Protein AF-0000000082885175 (afdb_homodimer)

Nearest PDB structures (foldseek):
  2dc4-assembly1_B  TM=9.005E-01  e=2.230E-12  Pyrococcus horikoshii
  1yem-assembly1_A  TM=8.813E-01  e=2.714E-11  Pyrococcus furiosus DSM 3638
  2fjt-assembly1_B  TM=7.718E-01  e=2.052E-08  Yersinia pestis KIM10+
  3n10-assembly1_A  TM=7.637E-01  e=5.761E-08  Yersinia pestis
  2aca-assembly1_B  TM=7.919E-01  e=2.366E-07  Vibrio parahaemolyticus

Radius of gyration: 25.52 Å; Cα contacts (8 Å, |Δi|>4): 784; chains: 2; bounding box: 40×74×56 Å

Structure (mmCIF, N/CA/C/O backbone):
data_AF-0000000082885175-model_v1
#
loop_
_entity.id
_entity.type
_entity.pdbx_description
1 polymer 'CYTH domain-containing protein'
#
loop_
_atom_site.group_PDB
_atom_site.id
_atom_site.type_symbol
_atom_site.label_atom_id
_atom_site.label_alt_id
_atom_site.label_comp_id
_atom_site.label_asym_id
_atom_site.label_entity_id
_atom_site.label_seq_id
_atom_site.pdbx_PDB_ins_code
_atom_site.Cartn_x
_atom_site.Cartn_y
_atom_site.Cartn_z
_atom_site.occupancy
_atom_site.B_iso_or_equiv
_atom_site.auth_seq_id
_atom_site.a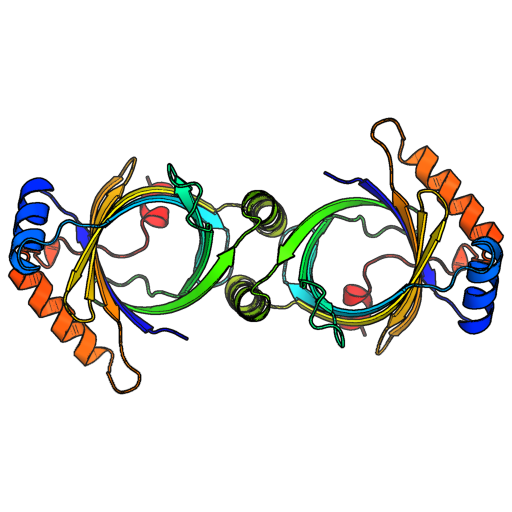uth_comp_id
_atom_site.auth_asym_id
_atom_site.auth_atom_id
_atom_site.pdbx_PDB_model_num
ATOM 1 N N . MET A 1 1 ? 8.367 4.477 15.82 1 73.88 1 MET A N 1
ATOM 2 C CA . MET A 1 1 ? 7.438 5.301 15.055 1 73.88 1 MET A CA 1
ATOM 3 C C . MET A 1 1 ? 7.566 6.77 15.438 1 73.88 1 MET A C 1
ATOM 5 O O . MET A 1 1 ? 7.898 7.09 16.578 1 73.88 1 MET A O 1
ATOM 9 N N . ALA A 1 2 ? 7.527 7.617 14.43 1 84.62 2 ALA A N 1
ATOM 10 C CA . ALA A 1 2 ? 7.586 9.047 14.727 1 84.62 2 ALA A CA 1
ATOM 11 C C . ALA A 1 2 ? 6.312 9.508 15.43 1 84.62 2 ALA A C 1
ATOM 13 O O . ALA A 1 2 ? 5.234 8.961 15.195 1 84.62 2 ALA A O 1
ATOM 14 N N . ARG A 1 3 ? 6.492 10.531 16.484 1 87.44 3 ARG A N 1
ATOM 15 C CA . ARG A 1 3 ? 5.363 11.078 17.219 1 87.44 3 ARG A CA 1
ATOM 16 C C . ARG A 1 3 ? 5.34 12.602 17.141 1 87.44 3 ARG A C 1
ATOM 18 O O . ARG A 1 3 ? 6.387 13.242 17.156 1 87.44 3 ARG A O 1
ATOM 25 N N . ASN A 1 4 ? 4.18 13.062 16.953 1 92.5 4 ASN A N 1
ATOM 26 C CA . ASN A 1 4 ? 4.02 14.516 17 1 92.5 4 ASN A CA 1
ATOM 27 C C . ASN A 1 4 ? 2.717 14.906 17.688 1 92.5 4 ASN A C 1
ATOM 29 O O . ASN A 1 4 ? 1.84 14.07 17.906 1 92.5 4 ASN A O 1
ATOM 33 N N . VAL A 1 5 ? 2.736 16.078 18.266 1 92.5 5 VAL A N 1
ATOM 34 C CA . VAL A 1 5 ? 1.512 16.719 18.719 1 92.5 5 VAL A CA 1
ATOM 35 C C . VAL A 1 5 ? 1.01 17.703 17.672 1 92.5 5 VAL A C 1
ATOM 37 O O . VAL A 1 5 ? 1.776 18.531 17.156 1 92.5 5 VAL A O 1
ATOM 40 N N . GLU A 1 6 ? -0.234 17.562 17.359 1 93.81 6 GLU A N 1
ATOM 41 C CA . GLU A 1 6 ? -0.761 18.375 16.266 1 93.81 6 GLU A CA 1
ATOM 42 C C . GLU A 1 6 ? -1.976 19.172 16.719 1 93.81 6 GLU A C 1
ATOM 44 O O . GLU A 1 6 ? -2.764 18.719 17.547 1 93.81 6 GLU A O 1
ATOM 49 N N . ILE A 1 7 ? -2.053 20.391 16.219 1 92.56 7 ILE A N 1
ATOM 50 C CA . ILE A 1 7 ? -3.24 21.234 16.344 1 92.56 7 ILE A CA 1
ATOM 51 C C . ILE A 1 7 ? -3.676 21.734 14.969 1 92.56 7 ILE A C 1
ATOM 53 O O . ILE A 1 7 ? -2.838 22 14.102 1 92.56 7 ILE A O 1
ATOM 57 N N . LYS A 1 8 ? -5.016 21.828 14.836 1 95 8 LYS A N 1
ATOM 58 C CA . LYS A 1 8 ? -5.586 22.328 13.586 1 95 8 LYS A CA 1
ATOM 59 C C . LYS A 1 8 ? -6.609 23.438 13.859 1 95 8 LYS A C 1
ATOM 61 O O . LYS A 1 8 ? -7.402 23.328 14.797 1 95 8 LYS A O 1
ATOM 66 N N . ALA A 1 9 ? -6.508 24.453 12.977 1 96.12 9 ALA A N 1
ATOM 67 C CA . ALA A 1 9 ? -7.453 25.547 13.164 1 96.12 9 ALA A CA 1
ATOM 68 C C . ALA A 1 9 ? -7.844 26.172 11.828 1 96.12 9 ALA A C 1
ATOM 70 O O . ALA A 1 9 ? -7.09 26.094 10.859 1 96.12 9 ALA A O 1
ATOM 71 N N . ARG A 1 10 ? -8.984 26.766 11.836 1 96.25 10 ARG A N 1
ATOM 72 C CA . ARG A 1 10 ? -9.406 27.578 10.695 1 96.25 10 ARG A CA 1
ATOM 73 C C . ARG A 1 10 ? -8.664 28.906 10.656 1 96.25 10 ARG A C 1
ATOM 75 O O . ARG A 1 10 ? -8.398 29.5 11.695 1 96.25 10 ARG A O 1
ATOM 82 N N . VAL A 1 11 ? -8.359 29.297 9.5 1 96.88 11 VAL A N 1
ATOM 83 C CA . VAL A 1 11 ? -7.711 30.594 9.289 1 96.88 11 VAL A CA 1
ATOM 84 C C . VAL A 1 11 ? -8.664 31.531 8.562 1 96.88 11 VAL A C 1
ATOM 86 O O . VAL A 1 11 ? -9.086 31.25 7.438 1 96.88 11 VAL A O 1
ATOM 89 N N . HIS A 1 12 ? -8.969 32.625 9.172 1 94.94 12 HIS A N 1
ATOM 90 C CA . HIS A 1 12 ? -9.93 33.562 8.594 1 94.94 12 HIS A CA 1
ATOM 91 C C . HIS A 1 12 ? -9.242 34.562 7.676 1 94.94 12 HIS A C 1
ATOM 93 O O . HIS A 1 12 ? -9.852 35.062 6.711 1 94.94 12 HIS A O 1
ATOM 99 N N . ASP A 1 13 ? -8.117 34.875 8.008 1 96.25 13 ASP A N 1
ATOM 100 C CA . ASP A 1 13 ? -7.328 35.812 7.207 1 96.25 13 ASP A CA 1
ATOM 101 C C . ASP A 1 13 ? -5.98 35.188 6.828 1 96.25 13 ASP A C 1
ATOM 103 O O . ASP A 1 13 ? -5.016 35.281 7.59 1 96.25 13 ASP A O 1
ATOM 107 N N . PHE A 1 14 ? -5.891 34.656 5.633 1 97.56 14 PHE A N 1
ATOM 108 C CA . PHE A 1 14 ? -4.73 33.938 5.141 1 97.56 14 PHE A CA 1
ATOM 109 C C . PHE A 1 14 ? -3.488 34.812 5.148 1 97.56 14 PHE A C 1
ATOM 111 O O . PHE A 1 14 ? -2.438 34.438 5.656 1 97.56 14 PHE A O 1
ATOM 118 N N . GLU A 1 15 ? -3.596 36.031 4.637 1 97.25 15 GLU A N 1
ATOM 119 C CA . GLU A 1 15 ? -2.457 36.906 4.5 1 97.25 15 GLU A CA 1
ATOM 120 C C . GLU A 1 15 ? -1.912 37.344 5.863 1 97.25 15 GLU A C 1
ATOM 122 O O . GLU A 1 15 ? -0.698 37.469 6.043 1 97.25 15 GLU A O 1
ATOM 127 N N . ALA A 1 16 ? -2.834 37.594 6.711 1 96.62 16 ALA A N 1
ATOM 128 C CA . ALA A 1 16 ? -2.41 37.969 8.055 1 96.62 16 ALA A CA 1
ATOM 129 C C . ALA A 1 16 ? -1.646 36.844 8.734 1 96.62 16 ALA A C 1
ATOM 131 O O . ALA A 1 16 ? -0.599 37.062 9.344 1 96.62 16 ALA A O 1
ATOM 132 N N . PHE A 1 17 ? -2.174 35.656 8.68 1 97.62 17 PHE A N 1
ATOM 133 C CA . PHE A 1 17 ? -1.488 34.5 9.258 1 97.62 17 PHE A CA 1
ATOM 134 C C . PHE A 1 17 ? -0.125 34.312 8.609 1 97.62 17 PHE A C 1
ATOM 136 O O . PHE A 1 17 ? 0.87 34.062 9.297 1 97.62 17 PHE A O 1
ATOM 143 N N . TYR A 1 18 ? -0.089 34.344 7.301 1 98 18 TYR A N 1
ATOM 144 C CA . TYR A 1 18 ? 1.149 34.219 6.543 1 98 18 TYR A CA 1
ATOM 145 C C . TYR A 1 18 ? 2.211 35.188 7.051 1 98 18 TYR A C 1
ATOM 147 O O . TYR A 1 18 ? 3.342 34.781 7.332 1 98 18 TYR A O 1
ATOM 155 N N . ALA A 1 19 ? 1.846 36.375 7.215 1 97.5 19 ALA A N 1
ATOM 156 C CA . ALA A 1 19 ? 2.775 37.406 7.66 1 97.5 19 ALA A CA 1
ATOM 157 C C . ALA A 1 19 ? 3.275 37.125 9.07 1 97.5 19 ALA A C 1
ATOM 159 O O . ALA A 1 19 ? 4.457 37.312 9.367 1 97.5 19 ALA A O 1
ATOM 160 N N . ARG A 1 20 ? 2.367 36.719 9.953 1 97.31 20 ARG A N 1
ATOM 161 C CA . ARG A 1 20 ? 2.746 36.406 11.32 1 97.31 20 ARG A CA 1
ATOM 162 C C . ARG A 1 20 ? 3.715 35.219 11.359 1 97.31 20 ARG A C 1
ATOM 164 O O . ARG A 1 20 ? 4.699 35.25 12.102 1 97.31 20 ARG A O 1
ATOM 171 N N . ALA A 1 21 ? 3.391 34.25 10.578 1 98.12 21 ALA A N 1
ATOM 172 C CA . ALA A 1 21 ? 4.254 33.062 10.516 1 98.12 21 ALA A CA 1
ATOM 173 C C . ALA A 1 21 ? 5.633 33.406 9.977 1 98.12 21 ALA A C 1
ATOM 175 O O . ALA A 1 21 ? 6.652 32.969 10.516 1 98.12 21 ALA A O 1
ATOM 176 N N . GLN A 1 22 ? 5.629 34.188 8.945 1 97.88 22 GLN A N 1
ATOM 177 C CA . GLN A 1 22 ? 6.895 34.594 8.359 1 97.88 22 GLN A CA 1
ATOM 178 C C . GLN A 1 22 ? 7.73 35.406 9.367 1 97.88 22 GLN A C 1
ATOM 180 O O . GLN A 1 22 ? 8.938 35.156 9.484 1 97.88 22 GLN A O 1
ATOM 185 N N . LYS A 1 23 ? 7.09 36.281 10.039 1 97.31 23 LYS A N 1
ATOM 186 C CA . LYS A 1 23 ? 7.781 37.094 11.047 1 97.31 23 LYS A CA 1
ATOM 187 C C . LYS A 1 23 ? 8.32 36.188 12.164 1 97.31 23 LYS A C 1
ATOM 189 O O . LYS A 1 23 ? 9.477 36.344 12.586 1 97.31 23 LYS A O 1
ATOM 194 N N . LEU A 1 24 ? 7.434 35.312 12.602 1 97.19 24 LEU A N 1
ATOM 195 C CA . LEU A 1 24 ? 7.82 34.406 13.656 1 97.19 24 LEU A CA 1
ATOM 196 C C . LEU A 1 24 ? 9.039 33.594 13.25 1 97.19 24 LEU A C 1
ATOM 198 O O . LEU A 1 24 ? 9.898 33.281 14.078 1 97.19 24 LEU A O 1
ATOM 202 N N . CYS A 1 25 ? 9.094 33.219 11.992 1 97.69 25 CYS A N 1
ATOM 203 C CA . CYS A 1 25 ? 10.172 32.375 11.469 1 97.69 25 CYS A CA 1
ATOM 204 C C . CYS A 1 25 ? 11.281 33.25 10.875 1 97.69 25 CYS A C 1
ATOM 206 O O . CYS A 1 25 ? 11.953 32.844 9.93 1 97.69 25 CYS A O 1
ATOM 208 N N . ASP A 1 26 ? 11.445 34.406 11.273 1 96.56 26 ASP A N 1
ATOM 209 C CA . ASP A 1 26 ? 12.547 35.344 10.961 1 96.56 26 ASP A CA 1
ATOM 210 C C . ASP A 1 26 ? 12.625 35.594 9.461 1 96.56 26 ASP A C 1
ATOM 212 O O . ASP A 1 26 ? 13.695 35.5 8.859 1 96.56 26 ASP A O 1
ATOM 216 N N . GLY A 1 27 ? 11.539 35.781 8.859 1 96.12 27 GLY A N 1
ATOM 217 C CA . GLY A 1 27 ? 11.469 36.156 7.457 1 96.12 27 GLY A CA 1
ATOM 218 C C . GLY A 1 27 ? 11.609 35 6.508 1 96.12 27 GLY A C 1
ATOM 219 O O . GLY A 1 27 ? 11.828 35.188 5.309 1 96.12 27 GLY A O 1
ATOM 220 N N . GLN A 1 28 ? 11.445 33.75 6.992 1 96.5 28 GLN A N 1
ATOM 221 C CA . GLN A 1 28 ? 11.547 32.562 6.18 1 96.5 28 GLN A CA 1
ATOM 222 C C . GLN A 1 28 ? 10.562 32.594 5.016 1 96.5 28 GLN A C 1
ATOM 224 O O . GLN A 1 28 ? 9.422 33.031 5.176 1 96.5 28 GLN A O 1
ATOM 229 N N . GLU A 1 29 ? 11.062 32.188 3.816 1 97.12 29 GLU A N 1
ATOM 230 C CA . GLU A 1 29 ? 10.125 31.844 2.752 1 97.12 29 GLU A CA 1
ATOM 231 C C . GLU A 1 29 ? 9.648 30.406 2.891 1 97.12 29 GLU A C 1
ATOM 233 O O . GLU A 1 29 ? 10.461 29.469 2.963 1 97.12 29 GLU A O 1
ATOM 238 N N . PRO A 1 30 ? 8.398 30.203 2.908 1 97.75 30 PRO A N 1
ATOM 239 C CA . PRO A 1 30 ? 7.895 28.844 3.1 1 97.75 30 PRO A CA 1
ATOM 240 C C . PRO A 1 30 ? 8.133 27.953 1.882 1 97.75 30 PRO A C 1
ATOM 242 O O . PRO A 1 30 ? 8.242 28.453 0.759 1 97.75 30 PRO A O 1
ATOM 245 N N . THR A 1 31 ? 8.266 26.688 2.141 1 96 31 THR A N 1
ATOM 246 C CA . THR A 1 31 ? 8.156 25.703 1.071 1 96 31 THR A CA 1
ATOM 247 C C . THR A 1 31 ? 6.703 25.531 0.641 1 96 31 THR A C 1
ATOM 249 O O . THR A 1 31 ? 5.82 25.344 1.48 1 96 31 THR A O 1
ATOM 252 N N . ILE A 1 32 ? 6.473 25.672 -0.604 1 96.31 32 ILE A N 1
ATOM 253 C CA . ILE A 1 32 ? 5.117 25.531 -1.123 1 96.31 32 ILE A CA 1
ATOM 254 C C . ILE A 1 32 ? 4.922 24.109 -1.679 1 96.31 32 ILE A C 1
ATOM 256 O O . ILE A 1 32 ? 5.691 23.672 -2.533 1 96.31 32 ILE A O 1
ATOM 260 N N . LEU A 1 33 ? 3.932 23.438 -1.163 1 95.88 33 LEU A N 1
ATOM 261 C CA . LEU A 1 33 ? 3.635 22.062 -1.563 1 95.88 33 LEU A CA 1
ATOM 262 C C . LEU A 1 33 ? 2.219 21.953 -2.119 1 95.88 33 LEU A C 1
ATOM 264 O O . LEU A 1 33 ? 1.247 22.25 -1.42 1 95.88 33 LEU A O 1
ATOM 268 N N . GLU A 1 34 ? 2.08 21.516 -3.385 1 96.81 34 GLU A N 1
ATOM 269 C CA . GLU A 1 34 ? 0.777 21.203 -3.963 1 96.81 34 GLU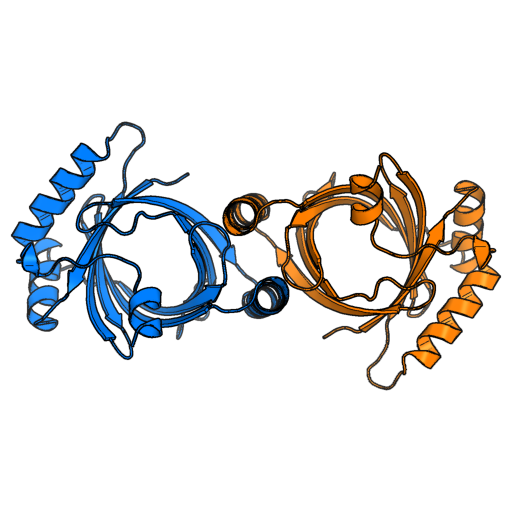 A CA 1
ATOM 270 C C . GLU A 1 34 ? 0.46 19.719 -3.822 1 96.81 34 GLU A C 1
ATOM 272 O O . GLU A 1 34 ? 1.002 18.891 -4.559 1 96.81 34 GLU A O 1
ATOM 277 N N . GLN A 1 35 ? -0.434 19.453 -2.953 1 97.19 35 GLN A N 1
ATOM 278 C CA . GLN A 1 35 ? -0.63 18.078 -2.525 1 97.19 35 GLN A CA 1
ATOM 279 C C . GLN A 1 35 ? -1.998 17.562 -2.957 1 97.19 35 GLN A C 1
ATOM 281 O O . GLN A 1 35 ? -2.992 18.281 -2.895 1 97.19 35 GLN A O 1
ATOM 286 N N . PHE A 1 36 ? -2.018 16.344 -3.467 1 97.31 36 PHE A N 1
ATOM 287 C CA . PHE A 1 36 ? -3.215 15.57 -3.764 1 97.31 36 PHE A CA 1
ATOM 288 C C . PHE A 1 36 ? -3.232 14.273 -2.965 1 97.31 36 PHE A C 1
ATOM 290 O O . PHE A 1 36 ? -2.455 13.359 -3.244 1 97.31 36 PHE A O 1
ATOM 297 N N . ASP A 1 37 ? -4.148 14.219 -1.968 1 98.06 37 ASP A N 1
ATOM 298 C CA . ASP A 1 37 ? -4.25 13.062 -1.085 1 98.06 37 ASP A CA 1
ATOM 299 C C . ASP A 1 37 ? -5.445 12.188 -1.458 1 98.06 37 ASP A C 1
ATOM 301 O O . ASP A 1 37 ? -6.578 12.672 -1.532 1 98.06 37 ASP A O 1
ATOM 305 N N . THR A 1 38 ? -5.199 10.922 -1.729 1 98.31 38 THR A N 1
ATOM 306 C CA . THR A 1 38 ? -6.262 9.93 -1.866 1 98.31 38 THR A CA 1
ATOM 307 C C . THR A 1 38 ? -6.402 9.102 -0.589 1 98.31 38 THR A C 1
ATOM 309 O O . THR A 1 38 ? -5.461 8.414 -0.181 1 98.31 38 THR A O 1
ATOM 312 N N . PHE A 1 39 ? -7.57 9.242 -0.003 1 98.44 39 PHE A N 1
ATOM 313 C CA . PHE A 1 39 ? -7.84 8.477 1.21 1 98.44 39 PHE A CA 1
ATOM 314 C C . PHE A 1 39 ? -8.531 7.16 0.877 1 98.44 39 PHE A C 1
ATOM 316 O O . PHE A 1 39 ? -9.477 7.129 0.088 1 98.44 39 PHE A O 1
ATOM 323 N N . PHE A 1 40 ? -8.039 6.066 1.526 1 98.5 40 PHE A N 1
ATOM 324 C CA . PHE A 1 40 ? -8.617 4.742 1.324 1 98.5 40 PHE A CA 1
ATOM 325 C C . PHE A 1 40 ? -9.477 4.34 2.518 1 98.5 40 PHE A C 1
ATOM 327 O O . PHE A 1 40 ? -9.422 4.977 3.572 1 98.5 40 PHE A O 1
ATOM 334 N N . LYS A 1 41 ? -10.375 3.373 2.309 1 97.62 41 LYS A N 1
ATOM 335 C CA . LYS A 1 41 ? -11.25 2.893 3.367 1 97.62 41 LYS A CA 1
ATOM 336 C C . LYS A 1 41 ? -10.5 1.98 4.336 1 97.62 41 LYS A C 1
ATOM 338 O O . LYS A 1 41 ? -10.633 0.757 4.273 1 97.62 41 LYS A O 1
ATOM 343 N N . SER A 1 42 ? -9.836 2.615 5.23 1 96.81 42 SER A N 1
ATOM 344 C CA . SER A 1 42 ? -9.055 1.91 6.242 1 96.81 42 SER A CA 1
ATOM 345 C C . SER A 1 42 ? -9.945 1.391 7.367 1 96.81 42 SER A C 1
ATOM 347 O O . SER A 1 42 ? -10.844 2.094 7.824 1 96.81 42 SER A O 1
ATOM 349 N N . THR A 1 43 ? -9.688 0.181 7.855 1 95.69 43 THR A N 1
ATOM 350 C CA . THR A 1 43 ? -10.453 -0.4 8.953 1 95.69 43 THR A CA 1
ATOM 351 C C . THR A 1 43 ? -10.062 0.241 10.281 1 95.69 43 THR A C 1
ATOM 353 O O . THR A 1 43 ? -10.875 0.325 11.203 1 95.69 43 THR A O 1
ATOM 356 N N . ASN A 1 44 ? -8.828 0.57 10.383 1 93.31 44 ASN A N 1
ATOM 357 C CA . ASN A 1 44 ? -8.281 1.258 11.547 1 93.31 44 ASN A CA 1
ATOM 358 C C . ASN A 1 44 ? -7.465 2.484 11.148 1 93.31 44 ASN A C 1
ATOM 360 O O . ASN A 1 44 ? -6.699 2.438 10.18 1 93.31 44 ASN A O 1
ATOM 364 N N . GLY A 1 45 ? -7.676 3.566 11.891 1 93.12 45 GLY A N 1
ATOM 365 C CA . GLY A 1 45 ? -6.945 4.773 11.547 1 93.12 45 GLY A CA 1
ATOM 366 C C . GLY A 1 45 ? -7.273 5.293 10.156 1 93.12 45 GLY A C 1
ATOM 367 O O . GLY A 1 45 ? -8.406 5.148 9.688 1 93.12 45 GLY A O 1
ATOM 368 N N . ARG A 1 46 ? -6.281 5.996 9.602 1 95.12 46 ARG A N 1
ATOM 369 C CA . ARG A 1 46 ? -6.426 6.547 8.258 1 95.12 46 ARG A CA 1
ATOM 370 C C . ARG A 1 46 ? -5.238 6.164 7.379 1 95.12 46 ARG A C 1
ATOM 372 O O . ARG A 1 46 ? -4.109 6.055 7.863 1 95.12 46 ARG A O 1
ATOM 379 N N . LEU A 1 47 ? -5.504 5.93 6.16 1 98 47 LEU A N 1
ATOM 380 C CA . LEU A 1 47 ? -4.488 5.637 5.152 1 98 47 LEU A CA 1
ATOM 381 C C . LEU A 1 47 ? -4.68 6.512 3.918 1 98 47 LEU A C 1
ATOM 383 O O . LEU A 1 47 ? -5.77 6.547 3.34 1 98 47 LEU A O 1
ATOM 387 N N . LYS A 1 48 ? -3.617 7.211 3.605 1 98.5 48 LYS A N 1
ATOM 388 C CA . LYS A 1 48 ? -3.729 8.039 2.406 1 98.5 48 LYS A CA 1
ATOM 389 C C . LYS A 1 48 ? -2.453 7.969 1.569 1 98.5 48 LYS A C 1
ATOM 391 O O . LYS A 1 48 ? -1.364 7.754 2.105 1 98.5 48 LYS A O 1
ATOM 396 N N . LEU A 1 49 ? -2.615 8.055 0.281 1 98.5 49 LEU A N 1
ATOM 397 C CA . LEU A 1 49 ? -1.524 8.258 -0.667 1 98.5 49 LEU A CA 1
ATOM 398 C C . LEU A 1 49 ? -1.415 9.727 -1.063 1 98.5 49 LEU A C 1
ATOM 400 O O . LEU A 1 49 ? -2.375 10.305 -1.576 1 98.5 49 LEU A O 1
ATOM 404 N N . ARG A 1 50 ? -0.284 10.352 -0.718 1 98 50 ARG A N 1
ATOM 405 C CA . ARG A 1 50 ? -0.037 11.758 -1.03 1 98 50 ARG A CA 1
ATOM 406 C C . ARG A 1 50 ? 0.837 11.898 -2.273 1 98 50 ARG A C 1
ATOM 408 O O . ARG A 1 50 ? 1.939 11.344 -2.328 1 98 50 ARG A O 1
ATOM 415 N N . GLN A 1 51 ? 0.312 12.523 -3.266 1 96.44 51 GLN A N 1
ATOM 416 C CA . GLN A 1 51 ? 1.058 12.875 -4.469 1 96.44 51 GLN A CA 1
ATOM 417 C C . GLN A 1 51 ? 1.265 14.383 -4.566 1 96.44 51 GLN A C 1
ATOM 419 O O . GLN A 1 51 ? 0.463 15.156 -4.043 1 96.44 51 GLN A O 1
ATOM 424 N N . PHE A 1 52 ? 2.361 14.758 -5.176 1 95.56 52 PHE A N 1
ATOM 425 C CA . PHE A 1 52 ? 2.721 16.172 -5.297 1 95.56 52 PHE A CA 1
ATOM 426 C C . PHE A 1 52 ? 2.602 16.641 -6.746 1 95.56 52 PHE A C 1
ATOM 428 O O . PHE A 1 52 ? 3.021 15.93 -7.664 1 95.56 52 PHE A O 1
ATOM 435 N N . GLN A 1 53 ? 1.899 17.672 -6.879 1 88 53 GLN A N 1
ATOM 436 C CA . GLN A 1 53 ? 1.725 18.234 -8.219 1 88 53 GLN A CA 1
ATOM 437 C C . GLN A 1 53 ? 2.828 19.234 -8.547 1 88 53 GLN A C 1
ATOM 439 O O . GLN A 1 53 ? 3.307 19.953 -7.664 1 88 53 GLN A O 1
ATOM 444 N N . GLY A 1 54 ? 3.166 19.312 -9.781 1 75.88 54 GLY A N 1
ATOM 445 C CA . GLY A 1 54 ? 4.094 20.312 -10.273 1 75.88 54 GLY A CA 1
ATOM 446 C C . GLY A 1 54 ? 5.547 19.938 -10.055 1 75.88 54 GLY A C 1
ATOM 447 O O . GLY A 1 54 ? 6.449 20.641 -10.516 1 75.88 54 GLY A O 1
ATOM 448 N N . THR A 1 55 ? 5.793 18.953 -9.203 1 66.5 55 THR A N 1
ATOM 449 C CA . THR A 1 55 ? 7.188 18.562 -9.016 1 66.5 55 THR A CA 1
ATOM 450 C C . THR A 1 55 ? 7.406 17.125 -9.453 1 66.5 55 THR A C 1
ATOM 452 O O . THR A 1 55 ? 6.551 16.266 -9.234 1 66.5 55 THR A O 1
ATOM 455 N N . THR A 1 56 ? 8.195 16.844 -10.438 1 64.62 56 THR A N 1
ATOM 456 C CA . THR A 1 56 ? 8.523 15.492 -10.875 1 64.62 56 THR A CA 1
ATOM 457 C C . THR A 1 56 ? 9.508 14.836 -9.914 1 64.62 56 THR A C 1
ATOM 459 O O . THR A 1 56 ? 9.719 13.625 -9.961 1 64.62 56 THR A O 1
ATOM 462 N N . SER A 1 57 ? 9.93 15.625 -8.953 1 68.88 57 SER A N 1
ATOM 463 C CA . SER A 1 57 ? 11.07 15.117 -8.211 1 68.88 57 SER A CA 1
ATOM 464 C C . SER A 1 57 ? 10.664 14.656 -6.812 1 68.88 57 SER A C 1
ATOM 466 O O . SER A 1 57 ? 11.43 13.992 -6.121 1 68.88 57 SER A O 1
ATOM 468 N N . THR A 1 58 ? 9.469 14.93 -6.445 1 75 58 THR A N 1
ATOM 469 C CA . THR A 1 58 ? 9.109 14.531 -5.09 1 75 58 THR A CA 1
ATOM 470 C C . THR A 1 58 ? 8.336 13.219 -5.102 1 75 58 THR A C 1
ATOM 472 O O . THR A 1 58 ? 7.273 13.117 -5.711 1 75 58 THR A O 1
ATOM 475 N N . PRO A 1 59 ? 8.891 12.266 -4.473 1 88.5 59 PRO A N 1
ATOM 476 C CA . PRO A 1 59 ? 8.195 10.977 -4.48 1 88.5 59 PRO A CA 1
ATOM 477 C C . PRO A 1 59 ? 6.867 11.023 -3.73 1 88.5 59 PRO A C 1
ATOM 479 O O . PRO A 1 59 ? 6.703 11.82 -2.803 1 88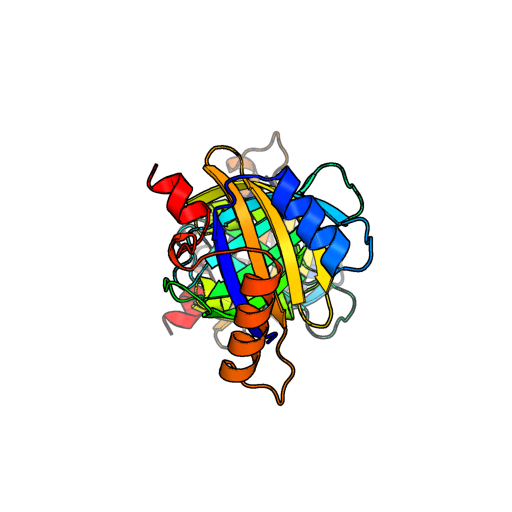.5 59 PRO A O 1
ATOM 482 N N . ALA A 1 60 ? 5.98 10.281 -4.215 1 95.75 60 ALA A N 1
ATOM 483 C CA . ALA A 1 60 ? 4.727 10.109 -3.484 1 95.75 60 ALA A CA 1
ATOM 484 C C . ALA A 1 60 ? 4.965 9.445 -2.133 1 95.75 60 ALA A C 1
ATOM 486 O O . ALA A 1 60 ? 6.031 8.867 -1.895 1 95.75 60 ALA A O 1
ATOM 487 N N . GLU A 1 61 ? 4.004 9.641 -1.282 1 97.5 61 GLU A N 1
ATOM 488 C CA . GLU A 1 61 ? 4.098 9.078 0.062 1 97.5 61 GLU A CA 1
ATOM 489 C C . GLU A 1 61 ? 2.797 8.391 0.463 1 97.5 61 GLU A C 1
ATOM 491 O O . GLU A 1 61 ? 1.713 8.953 0.293 1 97.5 61 GLU A O 1
ATOM 496 N N . LEU A 1 62 ? 2.947 7.141 0.882 1 98.44 62 LEU A N 1
ATOM 497 C CA . LEU A 1 62 ? 1.834 6.52 1.593 1 98.44 62 LEU A CA 1
ATOM 498 C C . LEU A 1 62 ? 1.939 6.77 3.094 1 98.44 62 LEU A C 1
ATOM 500 O O . LEU A 1 62 ? 2.998 6.562 3.688 1 98.44 62 LEU A O 1
ATOM 504 N N . ILE A 1 63 ? 0.845 7.227 3.721 1 97.62 63 ILE A N 1
ATOM 505 C CA . ILE A 1 63 ? 0.886 7.625 5.121 1 97.62 63 ILE A CA 1
ATOM 506 C C . ILE A 1 63 ? -0.256 6.957 5.883 1 97.62 63 ILE A C 1
ATOM 508 O O . ILE A 1 63 ? -1.425 7.109 5.523 1 97.62 63 ILE A O 1
ATOM 512 N N . TYR A 1 64 ? 0.091 6.227 6.848 1 97.38 64 TYR A N 1
ATOM 513 C CA . TYR A 1 64 ? -0.87 5.75 7.836 1 97.38 64 TYR A CA 1
ATOM 514 C C . TYR A 1 64 ? -0.77 6.559 9.125 1 97.38 64 TYR A C 1
ATOM 516 O O . TYR A 1 64 ? 0.331 6.859 9.594 1 97.38 64 TYR A O 1
ATOM 524 N N . TYR A 1 65 ? -1.906 6.875 9.641 1 93.19 65 TYR A N 1
ATOM 525 C CA . TYR A 1 65 ? -1.912 7.512 10.953 1 93.19 65 TYR A CA 1
ATOM 526 C C . TYR A 1 65 ? -3.215 7.227 11.688 1 93.19 65 TYR A C 1
ATOM 528 O O . TYR A 1 65 ? -4.238 6.938 11.062 1 93.19 65 TYR A O 1
ATOM 536 N N . ASP A 1 66 ? -3.055 7.148 13.008 1 88.94 66 ASP A N 1
ATOM 537 C CA . ASP A 1 66 ? -4.199 7.02 13.906 1 88.94 66 ASP A CA 1
ATOM 538 C C . ASP A 1 66 ? -4.27 8.195 14.883 1 88.94 66 ASP A C 1
ATOM 540 O O . ASP A 1 66 ? -3.393 8.359 15.727 1 88.94 66 ASP A O 1
ATOM 544 N N . ARG A 1 67 ? -5.305 9.062 14.672 1 83.12 67 ARG A N 1
ATOM 545 C CA . ARG A 1 67 ? -5.461 10.25 15.5 1 83.12 67 ARG A CA 1
ATOM 546 C C . ARG A 1 67 ? -6.871 10.336 16.078 1 83.12 67 ARG A C 1
ATOM 548 O O . ARG A 1 67 ? -7.852 10.156 15.359 1 83.12 67 ARG A O 1
ATOM 555 N N . PRO A 1 68 ? -6.914 10.492 17.422 1 77.25 68 PRO A N 1
ATOM 556 C CA . PRO A 1 68 ? -8.25 10.734 17.984 1 77.25 68 PRO A CA 1
ATOM 557 C C . PRO A 1 68 ? -8.93 11.953 17.375 1 77.25 68 PRO A C 1
ATOM 559 O O . PRO A 1 68 ? -8.258 12.906 16.969 1 77.25 68 PRO A O 1
ATOM 562 N N . ASP A 1 69 ? -10.281 11.805 17.297 1 75.56 69 ASP A N 1
ATOM 563 C CA . ASP A 1 69 ? -11.055 12.945 16.797 1 75.56 69 ASP A CA 1
ATOM 564 C C . ASP A 1 69 ? -11.352 13.93 17.922 1 75.56 69 ASP A C 1
ATOM 566 O O . ASP A 1 69 ? -12.484 14.031 18.391 1 75.56 69 ASP A O 1
ATOM 570 N N . SER A 1 70 ? -10.297 14.484 18.5 1 74.25 70 SER A N 1
ATOM 571 C CA . SER A 1 70 ? -10.461 15.477 19.562 1 74.25 70 SER A CA 1
ATOM 572 C C . SER A 1 70 ? -9.992 16.859 19.094 1 74.25 70 SER A C 1
ATOM 574 O O . SER A 1 70 ? -9.203 16.969 18.156 1 74.25 70 SER A O 1
ATOM 576 N N . GLU A 1 71 ? -10.656 17.766 19.797 1 73.44 71 GLU A N 1
ATOM 577 C CA . GLU A 1 71 ? -10.18 19.125 19.562 1 73.44 71 GLU A CA 1
ATOM 578 C C . GLU A 1 71 ? -8.867 19.375 20.297 1 73.44 71 GLU A C 1
ATOM 580 O O . GLU A 1 71 ? -8.555 18.703 21.281 1 73.44 71 GLU A O 1
ATOM 585 N N . GLY A 1 72 ? -8.023 20.25 19.703 1 72.94 72 GLY A N 1
ATOM 586 C CA . GLY A 1 72 ? -6.777 20.609 20.375 1 72.94 72 GLY A CA 1
ATOM 587 C C . GLY A 1 72 ? -5.629 19.672 20.016 1 72.94 72 GLY A C 1
ATOM 588 O O . GLY A 1 72 ? -5.633 19.062 18.953 1 72.94 72 GLY A O 1
ATOM 589 N N . PRO A 1 73 ? -4.629 19.719 20.969 1 75.44 73 PRO A N 1
ATOM 590 C CA . PRO A 1 73 ? -3.428 18.922 20.703 1 75.44 73 PRO A CA 1
ATOM 591 C C . PRO A 1 73 ? -3.695 17.422 20.734 1 75.44 73 PRO A C 1
ATOM 593 O O . PRO A 1 73 ? -4.328 16.922 21.672 1 75.44 73 PRO A O 1
ATOM 596 N N . LYS A 1 74 ? -3.303 16.797 19.688 1 81.12 74 LYS A N 1
ATOM 597 C CA . LYS A 1 74 ? -3.488 15.352 19.562 1 81.12 74 LYS A CA 1
ATOM 598 C C . LYS A 1 74 ? -2.162 14.648 19.281 1 81.12 74 LYS A C 1
ATOM 600 O O . LYS A 1 74 ? -1.361 15.117 18.469 1 81.12 74 LYS A O 1
ATOM 605 N N . LEU A 1 75 ? -1.946 13.641 20.078 1 82.06 75 LEU A N 1
ATOM 606 C CA . LEU A 1 75 ? -0.806 12.789 19.766 1 82.06 75 LEU A CA 1
ATOM 607 C C . LEU A 1 75 ? -1.108 11.891 18.578 1 82.06 75 LEU A C 1
ATOM 609 O O . LEU A 1 75 ? -2.18 11.289 18.5 1 82.06 75 LEU A O 1
ATOM 613 N N . SER A 1 76 ? -0.239 11.961 17.641 1 83.12 76 SER A N 1
ATOM 614 C CA . SER A 1 76 ? -0.397 11.125 16.453 1 83.12 76 SER A CA 1
ATOM 615 C C . SER A 1 76 ? 0.815 10.227 16.25 1 83.12 76 SER A C 1
ATOM 617 O O . SER A 1 76 ? 1.956 10.656 16.422 1 83.12 76 SER A O 1
ATOM 619 N N . GLU A 1 77 ? 0.517 8.945 16.094 1 85.69 77 GLU A N 1
ATOM 620 C CA . GLU A 1 77 ? 1.51 8.008 15.578 1 85.69 77 GLU A CA 1
ATOM 621 C C . GLU A 1 77 ? 1.292 7.727 14.094 1 85.69 77 GLU A C 1
ATOM 623 O O . GLU A 1 77 ? 0.154 7.57 13.648 1 85.69 77 GLU A O 1
ATOM 628 N N . PHE A 1 78 ? 2.449 7.848 13.352 1 92.56 78 PHE A N 1
ATOM 629 C CA . PHE A 1 78 ? 2.24 7.676 11.914 1 92.56 78 PHE A CA 1
ATOM 630 C C . PHE A 1 78 ? 3.367 6.855 11.297 1 92.56 78 PHE A C 1
ATOM 632 O O . PHE A 1 78 ? 4.449 6.75 11.875 1 92.56 78 PHE A O 1
ATOM 639 N N . VAL A 1 79 ? 3.059 6.172 10.234 1 95.31 79 VAL A N 1
ATOM 640 C CA . VAL A 1 79 ? 4.004 5.484 9.359 1 95.31 79 VAL A CA 1
ATOM 641 C C . VAL A 1 79 ? 4.008 6.148 7.988 1 95.31 79 VAL A C 1
ATOM 643 O O . VAL A 1 79 ? 2.953 6.348 7.383 1 95.31 79 VAL A O 1
ATOM 646 N N . LYS A 1 80 ? 5.168 6.484 7.566 1 96.19 80 LYS A N 1
ATOM 647 C CA . LYS A 1 80 ? 5.32 7.07 6.238 1 96.19 80 LYS A CA 1
ATOM 648 C C . LYS A 1 80 ? 6.137 6.156 5.328 1 96.19 80 LYS A C 1
ATOM 650 O O . LYS A 1 80 ? 7.191 5.652 5.727 1 96.19 80 LYS A O 1
ATOM 655 N N . VAL A 1 81 ? 5.582 5.973 4.141 1 96.75 81 VAL A N 1
ATOM 656 C CA . VAL A 1 81 ? 6.211 5.082 3.172 1 96.75 81 VAL A CA 1
ATOM 657 C C . VAL A 1 81 ? 6.574 5.859 1.911 1 96.75 81 VAL A C 1
ATOM 659 O O . VAL A 1 81 ? 5.723 6.523 1.316 1 96.75 81 VAL A O 1
ATOM 662 N N . ARG A 1 82 ? 7.836 5.762 1.539 1 95.06 82 ARG A N 1
ATOM 663 C CA . ARG A 1 82 ? 8.219 6.328 0.25 1 95.06 82 ARG A CA 1
ATOM 664 C C . ARG A 1 82 ? 7.676 5.492 -0.901 1 95.06 82 ARG A C 1
ATOM 666 O O . ARG A 1 82 ? 7.809 4.266 -0.901 1 95.06 82 ARG A O 1
ATOM 673 N N . VAL A 1 83 ? 7.102 6.172 -1.874 1 95.38 83 VAL A N 1
ATOM 674 C CA . VAL A 1 83 ? 6.43 5.457 -2.955 1 95.38 83 VAL A CA 1
ATOM 675 C C . VAL A 1 83 ? 6.977 5.926 -4.301 1 95.38 83 VAL A C 1
ATOM 677 O O . VAL A 1 83 ? 6.852 7.105 -4.652 1 95.38 83 VAL A O 1
ATOM 680 N N . ASP A 1 84 ? 7.484 5.02 -5.062 1 90.44 84 ASP A N 1
ATOM 681 C CA . ASP A 1 84 ? 7.973 5.348 -6.395 1 90.44 84 ASP A CA 1
ATOM 682 C C . ASP A 1 84 ? 6.926 5.02 -7.461 1 90.44 84 ASP A C 1
ATOM 684 O O . ASP A 1 84 ? 6.855 5.68 -8.5 1 90.44 84 ASP A O 1
ATOM 688 N N . ASP A 1 85 ? 6.148 4.02 -7.277 1 93.25 85 ASP A N 1
ATOM 689 C CA . ASP A 1 85 ? 5.121 3.555 -8.211 1 93.25 85 ASP A CA 1
ATOM 690 C C . ASP A 1 85 ? 3.727 3.941 -7.723 1 93.25 85 ASP A C 1
ATOM 692 O O . ASP A 1 85 ? 2.885 3.072 -7.488 1 93.25 85 ASP A O 1
ATOM 696 N N . ALA A 1 86 ? 3.48 5.254 -7.754 1 95 86 ALA A N 1
ATOM 697 C CA . ALA A 1 86 ? 2.281 5.801 -7.121 1 95 86 ALA A CA 1
ATOM 698 C C . ALA A 1 86 ? 1.021 5.363 -7.863 1 95 86 ALA A C 1
ATOM 700 O O . ALA A 1 86 ? 0.005 5.047 -7.242 1 95 86 ALA A O 1
ATOM 701 N N . GLN A 1 87 ? 1.063 5.363 -9.188 1 95 87 GLN A N 1
ATOM 702 C CA . GLN A 1 87 ? -0.111 5.035 -9.984 1 95 87 GLN A CA 1
ATOM 703 C C . GLN A 1 87 ? -0.587 3.613 -9.711 1 95 87 GLN A C 1
ATOM 705 O O . GLN A 1 87 ? -1.767 3.391 -9.438 1 95 87 GLN A O 1
ATOM 710 N N . ASN A 1 88 ? 0.341 2.666 -9.75 1 96.56 88 ASN A N 1
ATOM 711 C CA . ASN A 1 88 ? -0.042 1.28 -9.508 1 96.56 88 ASN A CA 1
ATOM 712 C C . ASN A 1 88 ? -0.429 1.051 -8.055 1 96.56 88 ASN A C 1
ATOM 714 O O . ASN A 1 88 ? -1.312 0.243 -7.758 1 96.56 88 ASN A O 1
ATOM 718 N N . LEU A 1 89 ? 0.261 1.755 -7.156 1 98 89 LEU A N 1
ATOM 719 C CA . LEU A 1 89 ? -0.115 1.615 -5.754 1 98 89 LEU A CA 1
ATOM 720 C C . LEU A 1 89 ? -1.543 2.098 -5.523 1 98 89 LEU A C 1
ATOM 722 O O . LEU A 1 89 ? -2.328 1.425 -4.852 1 98 89 LEU A O 1
ATOM 726 N N . GLU A 1 90 ? -1.834 3.242 -6.082 1 98.31 90 GLU A N 1
ATOM 727 C CA . GLU A 1 90 ? -3.188 3.777 -5.949 1 98.31 90 GLU A CA 1
ATOM 728 C C . GLU A 1 90 ? -4.223 2.791 -6.48 1 98.31 90 GLU A C 1
ATOM 730 O O . GLU A 1 90 ? -5.234 2.531 -5.828 1 98.31 90 GLU A O 1
ATOM 735 N N . LYS A 1 91 ? -3.949 2.273 -7.621 1 97.88 91 LYS A N 1
ATOM 736 C CA . LYS A 1 91 ? -4.867 1.328 -8.25 1 97.88 91 LYS A CA 1
ATOM 737 C C . LYS A 1 91 ? -5.035 0.075 -7.391 1 97.88 91 LYS A C 1
ATOM 739 O O . LYS A 1 91 ? -6.156 -0.383 -7.164 1 97.88 91 LYS A O 1
ATOM 744 N N . ALA A 1 92 ? -3.955 -0.493 -6.895 1 98.19 92 ALA A N 1
ATOM 745 C CA . ALA A 1 92 ? -4.004 -1.698 -6.07 1 98.19 92 ALA A CA 1
ATOM 746 C C . ALA A 1 92 ? -4.832 -1.469 -4.812 1 98.19 92 ALA A C 1
ATOM 748 O O . ALA A 1 92 ? -5.684 -2.291 -4.461 1 98.19 92 ALA A O 1
ATOM 749 N N . LEU A 1 93 ? -4.586 -0.353 -4.16 1 98.62 93 LEU A N 1
ATOM 750 C CA . LEU A 1 93 ? -5.273 -0.08 -2.906 1 98.62 93 LEU A CA 1
ATOM 751 C C . LEU A 1 93 ? -6.742 0.257 -3.154 1 98.62 93 LEU A C 1
ATOM 753 O O . LEU A 1 93 ? -7.609 -0.107 -2.355 1 98.62 93 LEU A O 1
ATOM 757 N N . GLU A 1 94 ? -7.02 0.986 -4.227 1 98.31 94 GLU A N 1
ATOM 758 C CA . GLU A 1 94 ? -8.406 1.245 -4.586 1 98.31 94 GLU A CA 1
ATOM 759 C C . GLU A 1 94 ? -9.18 -0.057 -4.785 1 98.31 94 GLU A C 1
ATOM 761 O O . GLU A 1 94 ? -10.289 -0.21 -4.277 1 98.31 94 GLU A O 1
ATOM 766 N N . LEU A 1 95 ? -8.602 -0.97 -5.504 1 96.88 95 LEU A N 1
ATOM 767 C CA . LEU A 1 95 ? -9.258 -2.24 -5.793 1 96.88 95 LEU A CA 1
ATOM 768 C C . LEU A 1 95 ? -9.391 -3.084 -4.531 1 96.88 95 LEU A C 1
ATOM 770 O O . LEU A 1 95 ? -10.406 -3.752 -4.332 1 96.88 95 LEU A O 1
ATOM 774 N N . ALA A 1 96 ? -8.414 -3.047 -3.672 1 97.69 96 ALA A N 1
ATOM 775 C CA . ALA A 1 96 ? -8.359 -3.932 -2.512 1 97.69 96 ALA A CA 1
ATOM 776 C C . ALA A 1 96 ? -9.266 -3.432 -1.394 1 97.69 96 ALA A C 1
ATOM 778 O O . ALA A 1 96 ? -9.875 -4.227 -0.678 1 97.69 96 ALA A O 1
ATOM 779 N N . MET A 1 97 ? -9.367 -2.104 -1.229 1 97.69 97 MET A N 1
ATOM 780 C CA . MET A 1 97 ? -10.031 -1.637 -0.016 1 97.69 97 MET A CA 1
ATOM 781 C C . MET A 1 97 ? -10.977 -0.478 -0.324 1 97.69 97 MET A C 1
ATOM 783 O O . MET A 1 97 ? -11.742 -0.05 0.54 1 97.69 97 MET A O 1
ATOM 787 N N . GLY A 1 98 ? -10.953 0.037 -1.555 1 97.81 98 GLY A N 1
ATOM 788 C CA . GLY A 1 98 ? -11.82 1.145 -1.926 1 97.81 98 GLY A CA 1
ATOM 789 C C . GLY A 1 98 ? -11.242 2.5 -1.563 1 97.81 98 GLY A C 1
ATOM 790 O O . GLY A 1 98 ? -10.336 2.592 -0.737 1 97.81 98 GLY A O 1
ATOM 791 N N . THR A 1 99 ? -11.773 3.5 -2.191 1 97.88 99 THR A N 1
ATOM 792 C CA . THR A 1 99 ? -11.391 4.883 -1.939 1 97.88 99 THR A CA 1
ATOM 793 C C . THR A 1 99 ? -12.453 5.605 -1.12 1 97.88 99 THR A C 1
ATOM 795 O O . THR A 1 99 ? -13.648 5.496 -1.407 1 97.88 99 THR A O 1
ATOM 798 N N . ARG A 1 100 ? -12.062 6.246 -0.084 1 97.06 100 ARG A N 1
ATOM 799 C CA . ARG A 1 100 ? -12.984 7.02 0.744 1 97.06 100 ARG A CA 1
ATOM 800 C C . ARG A 1 100 ? -13.266 8.383 0.119 1 97.06 100 ARG A C 1
ATOM 802 O O . ARG A 1 100 ? -14.406 8.844 0.118 1 97.06 100 ARG A O 1
ATOM 809 N N . GLY A 1 101 ? -12.203 9.031 -0.372 1 97.38 101 GLY A N 1
ATOM 810 C CA . GLY A 1 101 ? -12.266 10.344 -0.98 1 97.38 101 GLY A CA 1
ATOM 811 C C . GLY A 1 101 ? -10.906 10.961 -1.231 1 97.38 101 GLY A C 1
ATOM 812 O O . GLY A 1 101 ? -9.883 10.297 -1.063 1 97.38 101 GLY A O 1
ATOM 813 N N . THR A 1 102 ? -10.906 12.227 -1.712 1 97.69 102 THR A N 1
ATOM 814 C CA . THR A 1 102 ? -9.648 12.898 -2.025 1 97.69 102 THR A CA 1
ATOM 815 C C . THR A 1 102 ? -9.609 14.297 -1.411 1 97.69 102 THR A C 1
ATOM 817 O O . THR A 1 102 ? -10.656 14.883 -1.137 1 97.69 102 THR A O 1
ATOM 820 N N . VAL A 1 103 ? -8.461 14.797 -1.111 1 97.94 103 VAL A N 1
ATOM 821 C CA . VAL A 1 103 ? -8.211 16.156 -0.637 1 97.94 103 VAL A CA 1
ATOM 822 C C . VAL A 1 103 ? -7.137 16.812 -1.499 1 97.94 103 VAL A C 1
ATOM 824 O O . VAL A 1 103 ? -6.035 16.266 -1.652 1 97.94 103 VAL A O 1
ATOM 827 N N . THR A 1 104 ? -7.449 17.859 -2.117 1 97.75 104 THR A N 1
ATOM 828 C CA . THR A 1 104 ? -6.488 18.688 -2.834 1 97.75 104 THR A CA 1
ATOM 829 C C . THR A 1 104 ? -6.199 19.969 -2.061 1 97.75 104 THR A C 1
ATOM 831 O O . THR A 1 104 ? -7.125 20.656 -1.615 1 97.75 104 THR A O 1
ATOM 834 N N . LYS A 1 105 ? -4.918 20.234 -1.896 1 98.19 105 LYS A N 1
ATOM 835 C CA . LYS A 1 105 ? -4.609 21.453 -1.161 1 98.19 105 LYS A CA 1
ATOM 836 C C . LYS A 1 105 ? -3.242 22.016 -1.56 1 98.19 105 LYS A C 1
ATOM 838 O O . LYS A 1 105 ? -2.4 21.281 -2.082 1 98.19 105 LYS A O 1
ATOM 843 N N . LYS A 1 106 ? -3.115 23.312 -1.377 1 97.75 106 LYS A N 1
ATOM 844 C CA . LYS A 1 106 ? -1.831 24 -1.418 1 97.75 106 LYS A CA 1
ATOM 845 C C . LYS A 1 106 ? -1.332 24.312 -0.011 1 97.75 106 LYS A C 1
ATOM 847 O O . LYS A 1 106 ? -2.045 24.938 0.782 1 97.75 106 LYS A O 1
ATOM 852 N N . ARG A 1 107 ? -0.123 23.828 0.311 1 98.19 107 ARG A N 1
ATOM 853 C CA . ARG A 1 107 ? 0.431 24 1.649 1 98.19 107 ARG A CA 1
ATOM 854 C C . ARG A 1 107 ? 1.648 24.922 1.622 1 98.19 107 ARG A C 1
ATOM 856 O O . ARG A 1 107 ? 2.543 24.75 0.792 1 98.19 107 ARG A O 1
ATOM 863 N N . PHE A 1 108 ? 1.646 25.875 2.506 1 98.31 108 PHE A N 1
ATOM 864 C CA . PHE A 1 108 ? 2.801 26.719 2.822 1 98.31 108 PHE A CA 1
ATOM 865 C C . PHE A 1 108 ? 3.445 26.266 4.129 1 98.31 108 PHE A C 1
ATOM 867 O O . PHE A 1 108 ? 2.859 26.422 5.203 1 98.31 108 PHE A O 1
ATOM 874 N N . LEU A 1 109 ? 4.648 25.703 4.008 1 98.31 109 LEU A N 1
ATOM 875 C CA . LEU A 1 109 ? 5.316 25.078 5.145 1 98.31 109 LEU A CA 1
ATOM 876 C C . LEU A 1 109 ? 6.41 25.984 5.699 1 98.31 109 LEU A C 1
ATOM 878 O O . LEU A 1 109 ? 7.355 26.328 4.992 1 98.31 109 LEU A O 1
ATOM 882 N N . PHE A 1 110 ? 6.254 26.422 6.969 1 98.31 110 PHE A N 1
ATOM 883 C CA . PHE A 1 110 ? 7.309 27.078 7.73 1 98.31 110 PHE A CA 1
ATOM 884 C C . PHE A 1 110 ? 7.91 26.125 8.758 1 98.31 110 PHE A C 1
ATOM 886 O O . PHE A 1 110 ? 7.203 25.281 9.328 1 98.31 110 PHE A O 1
ATOM 893 N N . LEU A 1 111 ? 9.18 26.281 8.945 1 97.69 111 LEU A N 1
ATOM 894 C CA . LEU A 1 111 ? 9.859 25.516 9.984 1 97.69 111 LEU A CA 1
ATOM 895 C C . LEU A 1 111 ? 10.266 26.422 11.148 1 97.69 111 LEU A C 1
ATOM 897 O O . LEU A 1 111 ? 10.906 27.453 10.945 1 97.69 111 LEU A O 1
ATOM 901 N N . TYR A 1 112 ? 9.859 26.016 12.328 1 97.56 112 TYR A N 1
ATOM 902 C CA . TYR A 1 112 ? 10.172 26.75 13.547 1 97.56 112 TYR A CA 1
ATOM 903 C C . TYR A 1 112 ? 10.57 25.812 14.672 1 97.56 112 TYR A C 1
ATOM 905 O O . TYR A 1 112 ? 9.719 25.203 15.312 1 97.56 112 TYR A O 1
ATOM 913 N N . GLY A 1 113 ? 11.852 25.797 14.961 1 94.56 113 GLY A N 1
ATOM 914 C CA . GLY A 1 113 ? 12.305 24.828 15.953 1 94.56 113 GLY A CA 1
ATOM 915 C C . GLY A 1 113 ? 11.945 23.406 15.602 1 94.56 113 GLY A C 1
ATOM 916 O O . GLY A 1 113 ? 12.273 22.922 14.516 1 94.56 113 GLY A O 1
ATOM 917 N N . GLN A 1 114 ? 11.219 22.719 16.547 1 95.94 114 GLN A N 1
ATOM 918 C CA . GLN A 1 114 ? 10.789 21.359 16.312 1 95.94 114 GLN A CA 1
ATOM 919 C C . GLN A 1 114 ? 9.367 21.312 15.758 1 95.94 114 GLN A C 1
ATOM 921 O O . GLN A 1 114 ? 8.742 20.25 15.719 1 95.94 114 GLN A O 1
ATOM 926 N N . THR A 1 115 ? 8.93 22.469 15.305 1 97.5 115 THR A N 1
ATOM 927 C CA . THR A 1 115 ? 7.535 22.547 14.883 1 97.5 115 THR A CA 1
ATOM 928 C C . THR A 1 115 ? 7.441 22.844 13.391 1 97.5 115 THR A C 1
ATOM 930 O O . THR A 1 115 ? 8.156 23.703 12.875 1 97.5 115 THR A O 1
ATO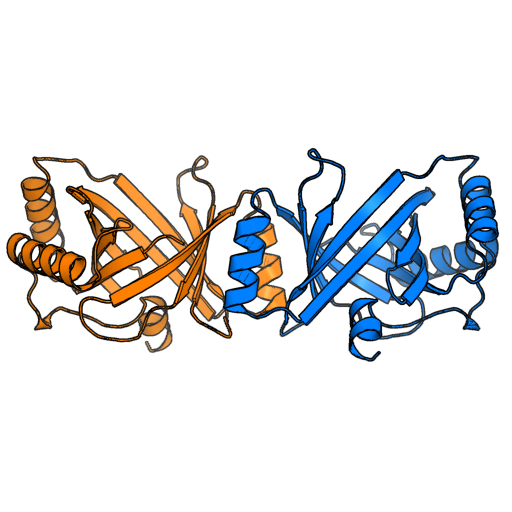M 933 N N . ARG A 1 116 ? 6.645 22.062 12.703 1 97.81 116 ARG A N 1
ATOM 934 C CA . ARG A 1 116 ? 6.199 22.406 11.359 1 97.81 116 ARG A CA 1
ATOM 935 C C . ARG A 1 116 ? 4.922 23.234 11.398 1 97.81 116 ARG A C 1
ATOM 937 O O . ARG A 1 116 ? 3.926 22.828 12 1 97.81 116 ARG A O 1
ATOM 944 N N . ILE A 1 117 ? 4.977 24.375 10.797 1 98.31 117 ILE A N 1
ATOM 945 C CA . ILE A 1 117 ? 3.82 25.25 10.695 1 98.31 117 ILE A CA 1
ATOM 946 C C . ILE A 1 117 ? 3.248 25.188 9.281 1 98.31 117 ILE A C 1
ATOM 948 O O . ILE A 1 117 ? 3.879 25.656 8.328 1 98.31 117 ILE A O 1
ATOM 952 N N . HIS A 1 118 ? 2.1 24.688 9.211 1 98.44 118 HIS A N 1
ATOM 953 C CA . HIS A 1 118 ? 1.417 24.562 7.93 1 98.44 118 HIS A CA 1
ATOM 954 C C . HIS A 1 118 ? 0.352 25.641 7.762 1 98.44 118 HIS A C 1
ATOM 956 O O . HIS A 1 118 ? -0.458 25.859 8.664 1 98.44 118 HIS A O 1
ATOM 962 N N . LEU A 1 119 ? 0.335 26.25 6.707 1 98.62 119 LEU A N 1
ATOM 963 C CA . LEU A 1 119 ? -0.775 27.047 6.199 1 98.62 119 LEU A CA 1
ATOM 964 C C . LEU A 1 119 ? -1.354 26.422 4.93 1 98.62 119 LEU A C 1
ATOM 966 O O . LEU A 1 119 ? -0.667 26.328 3.912 1 98.62 119 LEU A O 1
ATOM 970 N N . ASP A 1 120 ? -2.605 26.047 5.031 1 98.5 120 ASP A N 1
ATOM 971 C CA . ASP A 1 120 ? -3.188 25.219 3.988 1 98.5 120 ASP A CA 1
ATOM 972 C C . ASP A 1 120 ? -4.383 25.906 3.332 1 98.5 120 ASP A C 1
ATOM 974 O O . ASP A 1 120 ? -5.281 26.391 4.023 1 98.5 120 ASP A O 1
ATOM 978 N N . ARG A 1 121 ? -4.418 25.984 2.053 1 98.38 121 ARG A N 1
ATOM 979 C CA . ARG A 1 121 ? -5.617 26.25 1.261 1 98.38 121 ARG A CA 1
ATOM 980 C C . ARG A 1 121 ? -6.203 24.953 0.719 1 98.38 121 ARG A C 1
ATOM 982 O O . ARG A 1 121 ? -5.609 24.312 -0.147 1 98.38 121 ARG A O 1
ATOM 989 N N . VAL A 1 122 ? -7.383 24.578 1.254 1 98.19 122 VAL A N 1
ATOM 990 C CA . VAL A 1 122 ? -7.984 23.297 0.91 1 98.19 122 VAL A CA 1
ATOM 991 C C . VAL A 1 122 ? -9.141 23.5 -0.067 1 98.19 122 VAL A C 1
ATOM 993 O O . VAL A 1 122 ? -10.078 24.25 0.225 1 98.19 122 VAL A O 1
ATOM 996 N N . GLU A 1 123 ? -9.039 22.844 -1.186 1 97.5 123 GLU A N 1
ATOM 997 C CA . GLU A 1 123 ? -10.086 22.984 -2.193 1 97.5 123 GLU A CA 1
ATOM 998 C C . GLU A 1 123 ? -11.438 22.516 -1.649 1 97.5 123 GLU A C 1
ATOM 1000 O O . GLU A 1 123 ? -11.555 21.406 -1.138 1 97.5 123 GLU A O 1
ATOM 1005 N N . GLY A 1 124 ? -12.406 23.422 -1.775 1 96 124 GLY A N 1
ATOM 1006 C CA . GLY A 1 124 ? -13.773 23.094 -1.389 1 96 124 GLY A CA 1
ATOM 1007 C C . GLY A 1 124 ? -14.023 23.234 0.101 1 96 124 GLY A C 1
ATOM 1008 O O . GLY A 1 124 ? -15.117 22.953 0.582 1 96 124 GLY A O 1
ATOM 1009 N N . LEU A 1 125 ? -13.07 23.719 0.935 1 95.81 125 LEU A N 1
ATOM 1010 C CA . LEU A 1 125 ? -13.242 23.797 2.381 1 95.81 125 LEU A CA 1
ATOM 1011 C C . LEU A 1 125 ? -12.844 25.172 2.898 1 95.81 125 LEU A C 1
ATOM 1013 O O . LEU A 1 125 ? -13.562 25.781 3.701 1 95.81 125 LEU A O 1
ATOM 1017 N N . GLY A 1 126 ? -11.602 25.641 2.424 1 96.94 126 GLY A N 1
ATOM 1018 C CA . GLY A 1 126 ? -11.141 26.938 2.885 1 96.94 126 GLY A CA 1
ATOM 1019 C C . GLY A 1 126 ? -9.711 26.922 3.393 1 96.94 126 GLY A C 1
ATOM 1020 O O . GLY A 1 126 ? -8.891 26.125 2.928 1 96.94 126 GLY A O 1
ATOM 1021 N N . ASP A 1 127 ? -9.383 27.891 4.254 1 98.19 127 ASP A N 1
ATOM 1022 C CA . ASP A 1 127 ? -8.016 28.062 4.73 1 98.19 127 ASP A CA 1
ATOM 1023 C C . ASP A 1 127 ? -7.871 27.578 6.172 1 98.19 127 ASP A C 1
ATOM 1025 O O . ASP A 1 127 ? -8.727 27.844 7.016 1 98.19 127 ASP A O 1
ATOM 1029 N N . PHE A 1 128 ? -6.785 26.875 6.352 1 98.12 128 PHE A N 1
ATOM 1030 C CA . PHE A 1 128 ? -6.523 26.281 7.66 1 98.12 128 PHE A CA 1
ATOM 1031 C C . PHE A 1 128 ? -5.047 26.391 8.016 1 98.12 128 PHE A C 1
ATOM 1033 O O . PHE A 1 128 ? -4.219 26.719 7.16 1 98.12 128 PHE A O 1
ATOM 1040 N N . MET A 1 129 ? -4.742 26.141 9.242 1 97.75 129 MET A N 1
ATOM 1041 C CA . MET A 1 129 ? -3.365 25.969 9.703 1 97.75 129 MET A CA 1
ATOM 1042 C C . MET A 1 129 ? -3.229 24.719 10.562 1 97.75 129 MET A C 1
ATOM 1044 O O . MET A 1 129 ? -4.203 24.266 11.156 1 97.75 129 MET A O 1
ATOM 1048 N N . GLU A 1 130 ? -2.037 24.141 10.523 1 96.94 130 GLU A N 1
ATOM 1049 C CA . GLU A 1 130 ? -1.663 23.062 11.438 1 96.94 130 GLU A CA 1
ATOM 1050 C C . GLU A 1 130 ? -0.308 23.328 12.086 1 96.94 130 GLU A C 1
ATOM 1052 O O . GLU A 1 130 ? 0.602 23.859 11.438 1 96.94 130 GLU A O 1
ATOM 1057 N N . LEU A 1 131 ? -0.217 23.016 13.359 1 96.69 131 LEU A N 1
ATOM 1058 C CA . LEU A 1 131 ? 1.065 22.906 14.047 1 96.69 131 LEU A CA 1
ATOM 1059 C C . LEU A 1 131 ? 1.413 21.453 14.336 1 96.69 131 LEU A C 1
ATOM 1061 O O . LEU A 1 131 ? 0.629 20.734 14.961 1 96.69 131 LEU A O 1
ATOM 1065 N N . GLU A 1 132 ? 2.502 21.047 13.836 1 96.19 132 GLU A N 1
ATOM 1066 C CA . GLU A 1 132 ? 3.01 19.703 14.141 1 96.19 132 GLU A CA 1
ATOM 1067 C C . GLU A 1 132 ? 4.293 19.781 14.961 1 96.19 132 GLU A C 1
ATOM 1069 O O . GLU A 1 132 ? 5.375 20 14.414 1 96.19 132 GLU A O 1
ATOM 1074 N N . VAL A 1 133 ? 4.168 19.516 16.203 1 96.5 133 VAL A N 1
ATOM 1075 C CA . VAL A 1 133 ? 5.324 19.516 17.109 1 96.5 133 VAL A CA 1
ATOM 1076 C C . VAL A 1 133 ? 5.934 18.109 17.172 1 96.5 133 VAL A C 1
ATOM 1078 O O . VAL A 1 133 ? 5.383 17.219 17.812 1 96.5 133 VAL A O 1
ATOM 1081 N N . THR A 1 134 ? 7.055 18.016 16.562 1 94.88 134 THR A N 1
ATOM 1082 C CA . THR A 1 134 ? 7.73 16.734 16.578 1 94.88 134 THR A CA 1
ATOM 1083 C C . THR A 1 134 ? 8.328 16.453 17.969 1 94.88 134 THR A C 1
ATOM 1085 O O . THR A 1 134 ? 8.992 17.328 18.531 1 94.88 134 THR A O 1
ATOM 1088 N N . LEU A 1 135 ? 7.98 15.273 18.438 1 93.38 135 LEU A N 1
ATOM 1089 C CA . LEU A 1 135 ? 8.469 14.922 19.766 1 93.38 135 LEU A CA 1
ATOM 1090 C C . LEU A 1 135 ? 9.711 14.055 19.688 1 93.38 135 LEU A C 1
ATOM 1092 O O . LEU A 1 135 ? 9.742 13.078 18.922 1 93.38 135 LEU A O 1
ATOM 1096 N N . LYS A 1 136 ? 10.703 14.438 20.422 1 90.56 136 LYS A N 1
ATOM 1097 C CA . LYS A 1 136 ? 11.844 13.547 20.625 1 90.56 136 LYS A CA 1
ATOM 1098 C C . LYS A 1 136 ? 11.484 12.391 21.547 1 90.56 136 LYS A C 1
ATOM 1100 O O . LYS A 1 136 ? 10.43 12.406 22.188 1 90.56 136 LYS A O 1
ATOM 1105 N N . ALA A 1 137 ? 12.367 11.523 21.688 1 87.19 137 ALA A N 1
ATOM 1106 C CA . ALA A 1 137 ? 12.102 10.312 22.453 1 87.19 137 ALA A CA 1
ATOM 1107 C C . ALA A 1 137 ? 11.828 10.633 23.922 1 87.19 137 ALA A C 1
ATOM 1109 O O . ALA A 1 137 ? 10.992 9.984 24.547 1 87.19 137 ALA A O 1
ATOM 1110 N N . ASP A 1 138 ? 12.516 11.648 24.391 1 91.94 138 ASP A N 1
ATOM 1111 C CA . ASP A 1 138 ? 12.43 11.945 25.812 1 91.94 138 ASP A CA 1
ATOM 1112 C C . ASP A 1 138 ? 11.367 13.008 26.094 1 91.94 138 ASP A C 1
ATOM 1114 O O . ASP A 1 138 ? 11.164 13.398 27.25 1 91.94 138 ASP A O 1
ATOM 1118 N N . GLU A 1 139 ? 10.672 13.414 25.109 1 92.75 139 GLU A N 1
ATOM 1119 C CA . GLU A 1 139 ? 9.68 14.461 25.297 1 92.75 139 GLU A CA 1
ATOM 1120 C C . GLU A 1 139 ? 8.266 13.883 25.391 1 92.75 139 GLU A C 1
ATOM 1122 O O . GLU A 1 139 ? 7.941 12.914 24.703 1 92.75 139 GLU A O 1
ATOM 1127 N N . THR A 1 140 ? 7.465 14.516 26.219 1 91.69 140 THR A N 1
ATOM 1128 C CA . THR A 1 140 ? 6.117 14.023 26.484 1 91.69 140 THR A CA 1
ATOM 1129 C C . THR A 1 140 ? 5.094 14.781 25.641 1 91.69 140 THR A C 1
ATOM 1131 O O . THR A 1 140 ? 5.363 15.883 25.156 1 91.69 140 THR A O 1
ATOM 1134 N N . PRO A 1 141 ? 3.973 14.172 25.516 1 90.69 141 PRO A N 1
ATOM 1135 C CA . PRO A 1 141 ? 2.889 14.883 24.828 1 90.69 141 PRO A CA 1
ATOM 1136 C C . PRO A 1 141 ? 2.529 16.203 25.5 1 90.69 141 PRO A C 1
ATOM 1138 O O . PRO A 1 141 ? 2.156 17.156 24.828 1 90.69 141 PRO A O 1
ATOM 1141 N N . GLU A 1 142 ? 2.664 16.234 26.781 1 92.75 142 GLU A N 1
ATOM 1142 C CA . GLU A 1 142 ? 2.369 17.469 27.516 1 92.75 142 GLU A CA 1
ATOM 1143 C C . GLU A 1 142 ? 3.32 18.594 27.125 1 92.75 142 GLU A C 1
ATOM 1145 O O . GLU A 1 142 ? 2.9 19.734 26.953 1 92.75 142 GLU A O 1
ATOM 1150 N N . TYR A 1 143 ? 4.527 18.219 27 1 94.56 143 TYR A N 1
ATOM 1151 C CA . TYR A 1 143 ? 5.508 19.188 26.531 1 94.56 143 TYR A CA 1
ATOM 1152 C C . TYR A 1 143 ? 5.152 19.719 25.141 1 94.56 143 TYR A C 1
ATOM 1154 O O . TYR A 1 143 ? 5.168 20.922 24.906 1 94.56 143 TYR A O 1
ATOM 1162 N N . GLY A 1 144 ? 4.863 18.828 24.25 1 94.44 144 GLY A N 1
ATOM 1163 C CA . GLY A 1 144 ? 4.461 19.203 22.906 1 94.44 144 GLY A CA 1
ATOM 1164 C C . GLY A 1 144 ? 3.254 20.125 22.891 1 94.44 144 GLY A C 1
ATOM 1165 O O . GLY A 1 144 ? 3.201 21.062 22.094 1 94.44 144 GLY A O 1
ATOM 1166 N N . GLN A 1 145 ? 2.35 19.859 23.766 1 93.38 145 GLN A N 1
ATOM 1167 C CA . GLN A 1 145 ? 1.154 20.688 23.875 1 93.38 145 GLN A CA 1
ATOM 1168 C C . GLN A 1 145 ? 1.504 22.109 24.328 1 93.38 145 GLN A C 1
ATOM 1170 O O . GLN A 1 145 ? 0.95 23.078 23.812 1 93.38 145 GLN A O 1
ATOM 1175 N N . GLU A 1 146 ? 2.342 22.156 25.203 1 95.12 146 GLU A N 1
ATOM 1176 C CA . GLU A 1 146 ? 2.779 23.453 25.688 1 95.12 146 GLU A CA 1
ATOM 1177 C C . GLU A 1 146 ? 3.428 24.266 24.562 1 95.12 146 GLU A C 1
ATOM 1179 O O . GLU A 1 146 ? 3.186 25.469 24.438 1 95.12 146 GLU A O 1
ATOM 1184 N N . VAL A 1 147 ? 4.238 23.594 23.891 1 95.75 147 VAL A N 1
ATOM 1185 C CA . VAL A 1 147 ? 4.891 24.234 22.75 1 95.75 147 VAL A CA 1
ATOM 1186 C C . VAL A 1 147 ? 3.838 24.719 21.766 1 95.75 147 VAL A C 1
ATOM 1188 O O . VAL A 1 147 ? 3.881 25.875 21.328 1 95.75 147 VAL A O 1
ATOM 1191 N N . ALA A 1 148 ? 2.891 23.906 21.469 1 94.94 148 ALA A N 1
ATOM 1192 C CA . ALA A 1 148 ? 1.827 24.25 20.531 1 94.94 148 ALA A CA 1
ATOM 1193 C C . ALA A 1 148 ? 1.019 25.438 21.031 1 94.94 148 ALA A C 1
ATOM 1195 O O . ALA A 1 148 ? 0.725 26.359 20.266 1 94.94 148 ALA A O 1
ATOM 1196 N N . ASP A 1 149 ? 0.727 25.422 22.25 1 93.94 149 ASP A N 1
ATOM 1197 C CA . ASP A 1 149 ? -0.067 26.5 22.844 1 93.94 149 ASP A CA 1
ATOM 1198 C C . ASP A 1 149 ? 0.654 27.844 22.734 1 93.94 149 ASP A C 1
ATOM 1200 O O . ASP A 1 149 ? 0.034 28.859 22.438 1 93.94 149 ASP A O 1
ATOM 1204 N N . GLY A 1 150 ? 1.861 27.812 23.031 1 95.25 150 GLY A N 1
ATOM 1205 C CA . GLY A 1 150 ? 2.652 29.016 22.875 1 95.25 150 GLY A CA 1
ATOM 1206 C C . GLY A 1 150 ? 2.652 29.562 21.453 1 95.25 150 GLY A C 1
ATOM 1207 O O . GLY A 1 150 ? 2.482 30.766 21.25 1 95.25 150 GLY A O 1
ATOM 1208 N N . LEU A 1 151 ? 2.801 28.688 20.562 1 95.94 151 LEU A N 1
ATOM 1209 C CA . LEU A 1 151 ? 2.834 29.078 19.156 1 95.94 151 LEU A CA 1
ATOM 1210 C C . LEU A 1 151 ? 1.474 29.594 18.703 1 95.94 151 LEU A C 1
ATOM 1212 O O . LEU A 1 151 ? 1.396 30.516 17.875 1 95.94 151 LEU A O 1
ATOM 1216 N N . MET A 1 152 ? 0.439 28.984 19.203 1 94.38 152 MET A N 1
ATOM 1217 C CA . MET A 1 152 ? -0.901 29.484 18.875 1 94.38 152 MET A CA 1
ATOM 1218 C C . MET A 1 152 ? -1.049 30.953 19.266 1 94.38 152 MET A C 1
ATOM 1220 O O . MET A 1 152 ? -1.587 31.734 18.484 1 94.38 152 MET A O 1
ATOM 1224 N N . LYS A 1 153 ? -0.548 31.25 20.391 1 94.19 153 LYS A N 1
ATOM 1225 C CA . LYS A 1 153 ? -0.608 32.625 20.875 1 94.19 153 LYS A CA 1
ATOM 1226 C C . LYS A 1 153 ? 0.207 33.562 19.984 1 94.19 153 LYS A C 1
ATOM 1228 O O . LYS A 1 153 ? -0.271 34.625 19.578 1 94.19 153 LYS A O 1
ATOM 1233 N N . ASP A 1 154 ? 1.342 33.125 19.656 1 95.38 154 ASP A N 1
ATOM 1234 C CA . ASP A 1 154 ? 2.234 33.938 18.828 1 95.38 154 ASP A CA 1
ATOM 1235 C C . ASP A 1 154 ? 1.637 34.156 17.438 1 95.38 154 ASP A C 1
ATOM 1237 O O . ASP A 1 154 ? 1.866 35.219 16.828 1 95.38 154 ASP A O 1
ATOM 1241 N N . LEU A 1 155 ? 0.824 33.25 17.016 1 96.25 155 LEU A N 1
ATOM 1242 C CA . LEU A 1 155 ? 0.31 33.281 15.656 1 96.25 155 LEU A CA 1
ATOM 1243 C C . LEU A 1 155 ? -1.103 33.844 15.625 1 96.25 155 LEU A C 1
ATOM 1245 O O . LEU A 1 155 ? -1.689 34 14.555 1 96.25 155 LEU A O 1
ATOM 1249 N N . GLY A 1 156 ? -1.66 34.094 16.75 1 93.5 156 GLY A N 1
ATOM 1250 C CA . GLY A 1 156 ? -2.959 34.75 16.844 1 93.5 156 GLY A CA 1
ATOM 1251 C C . GLY A 1 156 ? -4.117 33.781 16.641 1 93.5 156 GLY A C 1
ATOM 1252 O O . GLY A 1 156 ? -5.145 34.156 16.062 1 93.5 156 GLY A O 1
ATOM 1253 N N . ILE A 1 157 ? -3.893 32.531 16.969 1 94.44 157 ILE A N 1
ATOM 1254 C CA . ILE A 1 157 ? -4.957 31.547 16.828 1 94.44 157 ILE A CA 1
ATOM 1255 C C . ILE A 1 157 ? -5.711 31.422 18.141 1 94.44 157 ILE A C 1
ATOM 1257 O O . ILE A 1 157 ? -5.102 31.234 19.203 1 94.44 157 ILE A O 1
ATOM 1261 N N . GLU A 1 158 ? -7.02 31.5 18.062 1 93.44 158 GLU A N 1
ATOM 1262 C CA . GLU A 1 158 ? -7.867 31.391 19.234 1 93.44 158 GLU A CA 1
ATOM 1263 C C . GLU A 1 158 ? -8.406 29.969 19.391 1 93.44 158 GLU A C 1
ATOM 1265 O O . GLU A 1 158 ? -8.508 29.219 18.406 1 93.44 158 GLU A O 1
ATOM 1270 N N . GLU A 1 159 ? -8.812 29.625 20.562 1 91.5 159 GLU A N 1
ATOM 1271 C CA . GLU A 1 159 ? -9.336 28.297 20.859 1 91.5 159 GLU A CA 1
ATOM 1272 C C . GLU A 1 159 ? -10.594 28 20.047 1 91.5 159 GLU A C 1
ATOM 1274 O O . GLU A 1 159 ? -10.82 26.859 19.641 1 91.5 159 GLU A O 1
ATOM 1279 N N . LYS A 1 160 ? -11.375 28.984 19.859 1 92.75 160 LYS A N 1
ATOM 1280 C CA . LYS A 1 160 ? -12.641 28.812 19.156 1 92.75 160 LYS A CA 1
ATOM 1281 C C . LYS A 1 160 ? -12.414 28.438 17.703 1 92.75 160 LYS A C 1
ATOM 1283 O O . LYS A 1 160 ? -13.328 27.969 17.016 1 92.75 160 LYS A O 1
ATOM 1288 N N . ASP A 1 161 ? -11.227 28.75 17.203 1 94.12 161 ASP A N 1
ATOM 1289 C CA . ASP A 1 161 ? -10.914 28.469 15.805 1 94.12 161 ASP A CA 1
ATOM 1290 C C . ASP A 1 161 ? -10.438 27.031 15.625 1 94.12 161 ASP A C 1
ATOM 1292 O O . ASP A 1 161 ? -10.336 26.547 14.492 1 94.12 161 ASP A O 1
ATOM 1296 N N . LEU A 1 162 ? -10.18 26.328 16.734 1 93.75 162 LEU A N 1
ATOM 1297 C CA . LEU A 1 162 ? -9.672 24.953 16.672 1 93.75 162 LEU A CA 1
ATOM 1298 C C . LEU A 1 162 ? -10.711 24.016 16.062 1 93.75 162 LEU A C 1
ATOM 1300 O O . LEU A 1 162 ? -11.906 24.141 16.344 1 93.75 162 LEU A O 1
ATOM 1304 N N . ILE A 1 163 ? -10.227 23.156 15.266 1 90.5 163 ILE A N 1
ATOM 1305 C CA . ILE A 1 163 ? -11.125 22.172 14.672 1 90.5 163 ILE A CA 1
ATOM 1306 C C . ILE A 1 163 ? -10.609 20.766 14.953 1 90.5 163 ILE A C 1
ATOM 1308 O O . ILE A 1 163 ? -9.414 20.562 15.195 1 90.5 163 ILE A O 1
ATOM 1312 N N . LYS A 1 164 ? -11.555 19.797 14.883 1 87.31 164 LYS A N 1
ATOM 1313 C CA . LYS A 1 164 ? -11.227 18.391 15.062 1 87.31 164 LYS A CA 1
ATOM 1314 C C . LYS A 1 164 ? -11.383 17.625 13.758 1 87.31 164 LYS A C 1
ATOM 1316 O O . LYS A 1 164 ? -12.039 18.094 12.828 1 87.31 164 LYS A O 1
ATOM 1321 N N . GLY A 1 165 ? -10.734 16.516 13.742 1 86.19 165 GLY A N 1
ATOM 1322 C CA . GLY A 1 165 ? -10.914 15.609 12.609 1 86.19 165 GLY A CA 1
ATOM 1323 C C . GLY A 1 165 ? -10.008 15.938 11.438 1 86.19 165 GLY A C 1
ATOM 1324 O O . GLY A 1 165 ? -9.227 16.891 11.492 1 86.19 165 GLY A O 1
ATOM 1325 N N . ALA A 1 166 ? -10.078 15.133 10.375 1 88.88 166 ALA A N 1
ATOM 1326 C CA . ALA A 1 166 ? -9.305 15.297 9.156 1 88.88 166 ALA A CA 1
ATOM 1327 C C . ALA A 1 166 ? -10.109 16.031 8.086 1 88.88 166 ALA A C 1
ATOM 1329 O O . ALA A 1 166 ? -11.336 16.047 8.133 1 88.88 166 ALA A O 1
ATOM 1330 N N . TYR A 1 167 ? -9.391 16.719 7.18 1 93.31 167 TYR A N 1
ATOM 1331 C CA . TYR A 1 167 ? -10.055 17.438 6.102 1 93.31 167 TYR A CA 1
ATOM 1332 C C . TYR A 1 167 ? -11.031 16.531 5.359 1 93.31 167 TYR A C 1
ATOM 1334 O O . TYR A 1 167 ? -12.125 16.969 4.977 1 93.31 167 TYR A O 1
ATOM 1342 N N . ILE A 1 168 ? -10.664 15.258 5.172 1 93.25 168 ILE A N 1
ATOM 1343 C CA . ILE A 1 168 ? -11.469 14.328 4.387 1 93.25 168 ILE A CA 1
ATOM 1344 C C . ILE A 1 168 ? -12.805 14.094 5.078 1 93.25 168 ILE A C 1
ATOM 1346 O O . ILE A 1 168 ? -13.836 13.938 4.414 1 93.25 168 ILE A O 1
ATOM 1350 N N . ASP A 1 169 ? -12.781 14.086 6.391 1 90.12 169 ASP A N 1
ATOM 1351 C CA . ASP A 1 169 ? -14.016 13.898 7.133 1 90.12 169 ASP A CA 1
ATOM 1352 C C . ASP A 1 169 ? -14.961 15.086 6.938 1 90.12 169 ASP A C 1
ATOM 1354 O O . ASP A 1 169 ? -16.188 14.914 6.867 1 90.12 169 ASP A O 1
ATOM 1358 N N . LYS A 1 170 ? -14.391 16.234 6.805 1 89.88 170 LYS A N 1
ATOM 1359 C CA . LYS A 1 170 ? -15.18 17.453 6.629 1 89.88 170 LYS A CA 1
ATOM 1360 C C . LYS A 1 170 ? -15.711 17.562 5.203 1 89.88 170 LYS A C 1
ATOM 1362 O O . LYS A 1 170 ? -16.766 18.141 4.977 1 89.88 170 LYS A O 1
ATOM 1367 N N . LEU A 1 171 ? -14.938 17.047 4.289 1 91.56 171 LEU A N 1
ATOM 1368 C CA . LEU A 1 171 ? -15.328 17.125 2.883 1 91.56 171 LEU A CA 1
ATOM 1369 C C . LEU A 1 171 ? -16.422 16.109 2.564 1 91.56 171 LEU A C 1
ATOM 1371 O O . LEU A 1 171 ? -17.281 16.359 1.716 1 91.56 171 LEU A O 1
ATOM 1375 N N . ILE A 1 172 ? -16.391 14.938 3.176 1 86 172 ILE A N 1
ATOM 1376 C CA . ILE A 1 172 ? -17.406 13.922 2.924 1 86 172 ILE A CA 1
ATOM 1377 C C . ILE A 1 172 ? -18.703 14.297 3.629 1 86 172 ILE A C 1
ATOM 1379 O O . ILE A 1 172 ? -19.797 14.039 3.115 1 86 172 ILE A O 1
ATOM 1383 N N . GLU A 1 173 ? -18.672 14.867 4.773 1 75.12 173 GLU A N 1
ATOM 1384 C CA . GLU A 1 173 ? -19.859 15.344 5.477 1 75.12 173 GLU A CA 1
ATOM 1385 C C . GLU A 1 173 ? -20.516 16.5 4.73 1 75.12 173 GLU A C 1
ATOM 1387 O O . GLU A 1 173 ? -21.719 16.75 4.875 1 75.12 173 GLU A O 1
ATOM 1392 N N . ALA A 1 174 ? -19.828 17.172 3.889 1 60.09 174 ALA A N 1
ATOM 1393 C CA . ALA A 1 174 ? -20.391 18.297 3.15 1 60.09 174 ALA A CA 1
ATOM 1394 C C . ALA A 1 174 ? -21.188 17.828 1.939 1 60.09 174 ALA A C 1
ATOM 1396 O O . ALA A 1 174 ? -20.859 16.797 1.333 1 60.09 174 ALA A O 1
ATOM 1397 N N . MET B 1 1 ? -4.188 -3.557 -17.625 1 74.75 1 MET B N 1
ATOM 1398 C CA . MET B 1 1 ? -3.855 -4.555 -16.609 1 74.75 1 MET B CA 1
ATOM 1399 C C . MET B 1 1 ? -3.41 -5.859 -17.266 1 74.75 1 MET B C 1
ATOM 1401 O O . MET B 1 1 ? -3.875 -6.211 -18.344 1 74.75 1 MET B O 1
ATOM 1405 N N . ALA B 1 2 ? -2.363 -6.434 -16.703 1 84.81 2 ALA B N 1
ATOM 1406 C CA . ALA B 1 2 ? -1.919 -7.715 -17.25 1 84.81 2 ALA B CA 1
ATOM 1407 C C . ALA B 1 2 ? -2.924 -8.82 -16.938 1 84.81 2 ALA B C 1
ATOM 1409 O O . ALA B 1 2 ? -3.611 -8.773 -15.914 1 84.81 2 ALA B O 1
ATOM 1410 N N . ARG B 1 3 ? -3.111 -9.844 -17.969 1 87.75 3 ARG B N 1
ATOM 1411 C CA . ARG B 1 3 ? -4.027 -10.969 -17.797 1 87.75 3 ARG B CA 1
ATOM 1412 C C . ARG B 1 3 ? -3.311 -12.297 -18.031 1 87.75 3 ARG B C 1
ATOM 1414 O O . ARG B 1 3 ? -2.457 -12.406 -18.906 1 87.75 3 ARG B O 1
ATOM 1421 N N . ASN B 1 4 ? -3.641 -13.164 -17.172 1 92.69 4 ASN B N 1
ATOM 1422 C CA . ASN B 1 4 ? -3.131 -14.516 -17.391 1 92.69 4 ASN B CA 1
ATOM 1423 C C . ASN B 1 4 ? -4.176 -15.57 -17.031 1 92.69 4 ASN B C 1
ATOM 1425 O O . ASN B 1 4 ? -5.191 -15.258 -16.406 1 92.69 4 ASN B O 1
ATOM 1429 N N . VAL B 1 5 ? -4.043 -16.703 -17.688 1 92.5 5 VAL B N 1
ATOM 1430 C CA . VAL B 1 5 ? -4.781 -17.891 -17.281 1 92.5 5 VAL B CA 1
ATOM 1431 C C . VAL B 1 5 ? -3.898 -18.781 -16.391 1 92.5 5 VAL B C 1
ATOM 1433 O O . VAL B 1 5 ? -2.752 -19.062 -16.75 1 92.5 5 VAL B O 1
ATOM 1436 N N . GLU B 1 6 ? -4.445 -19.141 -15.289 1 93.81 6 GLU B N 1
ATOM 1437 C CA . GLU B 1 6 ? -3.623 -19.875 -14.328 1 93.81 6 GLU B CA 1
ATOM 1438 C C . GLU B 1 6 ? -4.27 -21.203 -13.953 1 93.81 6 GLU B C 1
ATOM 1440 O O . GLU B 1 6 ? -5.496 -21.312 -13.883 1 93.81 6 GLU B O 1
ATOM 1445 N N . ILE B 1 7 ? -3.434 -22.203 -13.789 1 92.56 7 ILE B N 1
ATOM 1446 C CA . ILE B 1 7 ? -3.824 -23.484 -13.219 1 92.56 7 ILE B CA 1
ATOM 1447 C C . ILE B 1 7 ? -2.895 -23.844 -12.062 1 92.56 7 ILE B C 1
ATOM 1449 O O . ILE B 1 7 ? -1.7 -23.531 -12.102 1 92.56 7 ILE B O 1
ATOM 1453 N N . LYS B 1 8 ? -3.516 -24.5 -11.047 1 95 8 LYS B N 1
ATOM 1454 C CA . LYS B 1 8 ? -2.75 -24.953 -9.891 1 95 8 LYS B CA 1
ATOM 1455 C C . LYS B 1 8 ? -3.035 -26.422 -9.578 1 95 8 LYS B C 1
ATOM 1457 O O . LYS B 1 8 ? -4.184 -26.859 -9.656 1 95 8 LYS B O 1
ATOM 1462 N N . ALA B 1 9 ? -1.916 -27.078 -9.234 1 96.12 9 ALA B N 1
ATOM 1463 C CA . ALA B 1 9 ? -2.104 -28.5 -8.922 1 96.12 9 ALA B CA 1
ATOM 1464 C C . ALA B 1 9 ? -1.12 -28.953 -7.848 1 96.12 9 ALA B C 1
ATOM 1466 O O . ALA B 1 9 ? -0.048 -28.375 -7.688 1 96.12 9 ALA B O 1
ATOM 1467 N N . ARG B 1 10 ? -1.507 -30 -7.18 1 96.31 10 ARG B N 1
ATOM 1468 C CA . ARG B 1 10 ? -0.594 -30.656 -6.254 1 96.31 10 ARG B CA 1
ATOM 1469 C C . ARG B 1 10 ? 0.44 -31.5 -7.008 1 96.31 10 ARG B C 1
ATOM 1471 O O . ARG B 1 10 ? 0.125 -32.125 -8.023 1 96.31 10 ARG B O 1
ATOM 1478 N N . VAL B 1 11 ? 1.602 -31.469 -6.5 1 96.94 11 VAL B N 1
ATOM 1479 C CA . VAL B 1 11 ? 2.682 -32.281 -7.059 1 96.94 11 VAL B CA 1
ATOM 1480 C C . VAL B 1 11 ? 3.062 -33.375 -6.074 1 96.94 11 VAL B C 1
ATOM 1482 O O . VAL B 1 11 ? 3.482 -33.094 -4.949 1 96.94 11 VAL B O 1
ATOM 1485 N N . HIS B 1 12 ? 2.951 -34.594 -6.504 1 95 12 HIS B N 1
ATOM 1486 C CA . HIS B 1 12 ? 3.211 -35.719 -5.617 1 95 12 HIS B CA 1
ATOM 1487 C C . HIS B 1 12 ? 4.684 -36.125 -5.652 1 95 12 HIS B C 1
ATOM 1489 O O . HIS B 1 12 ? 5.215 -36.625 -4.66 1 95 12 HIS B O 1
ATOM 1495 N N . ASP B 1 13 ? 5.234 -35.969 -6.719 1 96.25 13 ASP B N 1
ATOM 1496 C CA . ASP B 1 13 ? 6.648 -36.281 -6.895 1 96.25 13 ASP B CA 1
ATOM 1497 C C . ASP B 1 13 ? 7.406 -35.062 -7.453 1 96.25 13 ASP B C 1
ATOM 1499 O O . ASP B 1 13 ? 7.465 -34.875 -8.672 1 96.25 13 ASP B O 1
ATOM 1503 N N . PHE B 1 14 ? 8.062 -34.344 -6.602 1 97.62 14 PHE B N 1
ATOM 1504 C CA . PHE B 1 14 ? 8.742 -33.094 -6.926 1 97.62 14 PHE B CA 1
ATOM 1505 C C . PHE B 1 14 ? 9.828 -33.312 -7.969 1 97.62 14 PHE B C 1
ATOM 1507 O O . PHE B 1 14 ? 9.891 -32.625 -8.977 1 97.62 14 PHE B O 1
ATOM 1514 N N . GLU B 1 15 ? 10.648 -34.312 -7.777 1 97.25 15 GLU B N 1
ATOM 1515 C CA . GLU B 1 15 ? 11.781 -34.562 -8.656 1 97.25 15 GLU B CA 1
ATOM 1516 C C . GLU B 1 15 ? 11.328 -34.969 -10.055 1 97.25 15 GLU B C 1
ATOM 1518 O O . GLU B 1 15 ? 11.938 -34.562 -11.047 1 97.25 15 GLU B O 1
ATOM 1523 N N . ALA B 1 16 ? 10.328 -35.75 -10.055 1 96.62 16 ALA B N 1
ATOM 1524 C CA . ALA B 1 16 ? 9.797 -36.156 -11.352 1 96.62 16 ALA B CA 1
ATOM 1525 C C . ALA B 1 16 ? 9.258 -34.969 -12.133 1 96.62 16 ALA B C 1
ATOM 1527 O O . ALA B 1 16 ? 9.523 -34.844 -13.328 1 96.62 16 ALA B O 1
ATOM 1528 N N . PHE B 1 17 ? 8.484 -34.156 -11.492 1 97.69 17 PHE B N 1
ATOM 1529 C CA . PHE B 1 17 ? 7.961 -32.969 -12.148 1 97.69 17 PHE B CA 1
ATOM 1530 C C . PHE B 1 17 ? 9.094 -32.062 -12.609 1 97.69 17 PHE B C 1
ATOM 1532 O O . PHE B 1 17 ? 9.078 -31.562 -13.734 1 97.69 17 PHE B O 1
ATOM 1539 N N . TYR B 1 18 ? 10.047 -31.828 -11.727 1 98.06 18 TYR B N 1
ATOM 1540 C CA . TYR B 1 18 ? 11.211 -31.016 -12.039 1 98.06 18 TYR B CA 1
ATOM 1541 C C . TYR B 1 18 ? 11.891 -31.484 -13.32 1 98.06 18 TYR B C 1
ATOM 1543 O O . TYR B 1 18 ? 12.148 -30.703 -14.227 1 98.06 18 TYR B O 1
ATOM 1551 N N . ALA B 1 19 ? 12.094 -32.75 -13.422 1 97.5 19 ALA B N 1
ATOM 1552 C CA . ALA B 1 19 ? 12.766 -33.312 -14.578 1 97.5 19 ALA B CA 1
ATOM 1553 C C . ALA B 1 19 ? 11.938 -33.125 -15.844 1 97.5 19 ALA B C 1
ATOM 1555 O O . ALA B 1 19 ? 12.477 -32.812 -16.906 1 97.5 19 ALA B O 1
ATOM 1556 N N . ARG B 1 20 ? 10.633 -33.344 -15.727 1 97.38 20 ARG B N 1
ATOM 1557 C CA . ARG B 1 20 ? 9.75 -33.188 -16.875 1 97.38 20 ARG B CA 1
ATOM 1558 C C . ARG B 1 20 ? 9.758 -31.719 -17.344 1 97.38 20 ARG B C 1
ATOM 1560 O O . ARG B 1 20 ? 9.812 -31.453 -18.547 1 97.38 20 ARG B O 1
ATOM 1567 N N . ALA B 1 21 ? 9.68 -30.844 -16.391 1 98.19 21 ALA B N 1
ATOM 1568 C CA . ALA B 1 21 ? 9.688 -29.422 -16.719 1 98.19 21 ALA B CA 1
ATOM 1569 C C . ALA B 1 21 ? 11.008 -29.031 -17.391 1 98.19 21 ALA B C 1
ATOM 1571 O O . ALA B 1 21 ? 11.016 -28.297 -18.375 1 98.19 21 ALA B O 1
ATOM 1572 N N . GLN B 1 22 ? 12.062 -29.484 -16.812 1 97.94 22 GLN B N 1
ATOM 1573 C CA . GLN B 1 22 ? 13.383 -29.188 -17.375 1 97.94 22 GLN B CA 1
ATOM 1574 C C . GLN B 1 22 ? 13.5 -29.703 -18.797 1 97.94 22 GLN B C 1
ATOM 1576 O O . GLN B 1 22 ? 14 -29.016 -19.688 1 97.94 22 GLN B O 1
ATOM 1581 N N . LYS B 1 23 ? 13.062 -30.922 -19 1 97.31 23 LYS B N 1
ATOM 1582 C CA . LYS B 1 23 ? 13.094 -31.5 -20.328 1 97.31 23 LYS B CA 1
ATOM 1583 C C . LYS B 1 23 ? 12.234 -30.703 -21.297 1 97.31 23 LYS B C 1
ATOM 1585 O O . LYS B 1 23 ? 12.656 -30.406 -22.422 1 97.31 23 LYS B O 1
ATOM 1590 N N . LEU B 1 24 ? 11.047 -30.422 -20.812 1 97.25 24 LEU B N 1
ATOM 1591 C CA . LEU B 1 24 ? 10.117 -29.641 -21.625 1 97.25 24 LEU B CA 1
ATOM 1592 C C . LEU B 1 24 ? 10.734 -28.312 -22.031 1 97.25 24 LEU B C 1
ATOM 1594 O O . LEU B 1 24 ? 10.516 -27.844 -23.156 1 97.25 24 LEU B O 1
ATOM 1598 N N . CYS B 1 25 ? 11.477 -27.719 -21.141 1 97.69 25 CYS B N 1
ATOM 1599 C CA . CYS B 1 25 ? 12.086 -26.422 -21.375 1 97.69 25 CYS B CA 1
ATOM 1600 C C . CYS B 1 25 ? 13.5 -26.562 -21.906 1 97.69 25 CYS B C 1
ATOM 1602 O O . CYS B 1 25 ? 14.359 -25.703 -21.641 1 97.69 25 CYS B O 1
ATOM 1604 N N . ASP B 1 26 ? 13.836 -27.578 -22.531 1 96.56 26 ASP B N 1
ATOM 1605 C CA . ASP B 1 26 ? 15.078 -27.828 -23.25 1 96.56 26 ASP B CA 1
ATOM 1606 C C . ASP B 1 26 ? 16.281 -27.734 -22.328 1 96.56 26 ASP B C 1
ATOM 1608 O O . ASP B 1 26 ? 17.266 -27.062 -22.656 1 96.56 26 ASP B O 1
ATOM 1612 N N . GLY B 1 27 ? 16.172 -28.234 -21.188 1 96.25 27 GLY B N 1
ATOM 1613 C CA . GLY B 1 27 ? 17.281 -28.344 -20.25 1 96.25 27 GLY B CA 1
ATOM 1614 C C . GLY B 1 27 ? 17.5 -27.062 -19.469 1 96.25 27 GLY B C 1
ATOM 1615 O O . GLY B 1 27 ? 18.547 -26.906 -18.828 1 96.25 27 GLY B O 1
ATOM 1616 N N . GLN B 1 28 ? 16.531 -26.156 -19.438 1 96.62 28 GLN B N 1
ATOM 1617 C CA . GLN B 1 28 ? 16.625 -24.906 -18.719 1 96.62 28 GLN B CA 1
ATOM 1618 C C . GLN B 1 28 ? 16.891 -25.141 -17.234 1 96.62 28 GLN B C 1
ATOM 1620 O O . GLN B 1 28 ? 16.328 -26.062 -16.641 1 96.62 28 GLN B O 1
ATOM 1625 N N . GLU B 1 29 ? 17.844 -24.344 -16.672 1 97.12 29 GLU B N 1
ATOM 1626 C CA . GLU B 1 29 ? 17.891 -24.234 -15.211 1 97.12 29 GLU B CA 1
ATOM 1627 C C . GLU B 1 29 ? 16.891 -23.219 -14.695 1 97.12 29 GLU B C 1
ATOM 1629 O O . GLU B 1 29 ? 16.891 -22.062 -15.125 1 97.12 29 GLU B O 1
ATOM 1634 N N . PRO B 1 30 ? 16.078 -23.609 -13.805 1 97.75 30 PRO B N 1
ATOM 1635 C CA . PRO B 1 30 ? 15.062 -22.672 -13.32 1 97.75 30 PRO B CA 1
ATOM 1636 C C . PRO B 1 30 ? 15.648 -21.547 -12.469 1 97.75 30 PRO B C 1
ATOM 1638 O O . PRO B 1 30 ? 16.719 -21.719 -11.867 1 97.75 30 PRO B O 1
ATOM 1641 N N . THR B 1 31 ? 15 -20.422 -12.492 1 96 31 THR B N 1
ATOM 1642 C CA . THR B 1 31 ? 15.25 -19.391 -11.484 1 96 31 THR B CA 1
ATOM 1643 C C . THR B 1 31 ? 14.648 -19.812 -10.141 1 96 31 THR B C 1
ATOM 1645 O O . THR B 1 31 ? 13.484 -20.203 -10.07 1 96 31 THR B O 1
ATOM 1648 N N . ILE B 1 32 ? 15.438 -19.781 -9.148 1 96.31 32 ILE B N 1
ATOM 1649 C CA . ILE B 1 32 ? 14.969 -20.156 -7.816 1 96.31 32 ILE B CA 1
ATOM 1650 C C . ILE B 1 32 ? 14.617 -18.891 -7.023 1 96.31 32 ILE B C 1
ATOM 1652 O O . ILE B 1 32 ? 15.453 -17.984 -6.883 1 96.31 32 ILE B O 1
ATOM 1656 N N . LEU B 1 33 ? 13.398 -18.828 -6.559 1 95.88 33 LEU B N 1
ATOM 1657 C CA . LEU B 1 33 ? 12.898 -17.672 -5.809 1 95.88 33 LEU B CA 1
ATOM 1658 C C . LEU B 1 33 ? 12.438 -18.094 -4.418 1 95.88 33 LEU B C 1
ATOM 1660 O O . LEU B 1 33 ? 11.531 -18.906 -4.281 1 95.88 33 LEU B O 1
ATOM 1664 N N . GLU B 1 34 ? 13.055 -17.531 -3.367 1 96.81 34 GLU B N 1
ATOM 1665 C CA . GLU B 1 34 ? 12.578 -17.719 -1.999 1 96.81 34 GLU B CA 1
ATOM 1666 C C . GLU B 1 34 ? 11.648 -16.578 -1.58 1 96.81 34 GLU B C 1
ATOM 1668 O O . GLU B 1 34 ? 12.109 -15.477 -1.279 1 96.81 34 GLU B O 1
ATOM 1673 N N . GLN B 1 35 ? 10.422 -16.906 -1.507 1 97.19 35 GLN B N 1
ATOM 1674 C CA . GLN B 1 35 ? 9.406 -15.867 -1.395 1 97.19 35 GLN B CA 1
ATOM 1675 C C . GLN B 1 35 ? 8.703 -15.93 -0.042 1 97.19 35 GLN B C 1
ATOM 1677 O O . GLN B 1 35 ? 8.414 -17.016 0.465 1 97.19 35 GLN B O 1
ATOM 1682 N N . PHE B 1 36 ? 8.508 -14.789 0.559 1 97.31 36 PHE B N 1
ATOM 1683 C CA . PHE B 1 36 ? 7.695 -14.578 1.752 1 97.31 36 PHE B CA 1
ATOM 1684 C C . PHE B 1 36 ? 6.559 -13.602 1.467 1 97.31 36 PHE B C 1
ATOM 1686 O O . PHE B 1 36 ? 6.789 -12.406 1.295 1 97.31 36 PHE B O 1
ATOM 1693 N N . ASP B 1 37 ? 5.32 -14.148 1.423 1 98 37 ASP B N 1
ATOM 1694 C CA . ASP B 1 37 ? 4.137 -13.352 1.111 1 98 37 ASP B CA 1
ATOM 1695 C C . ASP B 1 37 ? 3.34 -13.031 2.373 1 98 37 ASP B C 1
ATOM 1697 O O . ASP B 1 37 ? 2.965 -13.945 3.121 1 98 37 ASP B O 1
ATOM 1701 N N . THR B 1 38 ? 3.1 -11.766 2.641 1 98.31 38 THR B N 1
ATOM 1702 C CA . THR B 1 38 ? 2.158 -11.336 3.668 1 98.31 38 THR B CA 1
ATOM 1703 C C . THR B 1 38 ? 0.827 -10.93 3.043 1 98.31 38 THR B C 1
ATOM 1705 O O . THR B 1 38 ? 0.774 -9.992 2.236 1 98.31 38 THR B O 1
ATOM 1708 N N . PHE B 1 39 ? -0.181 -11.672 3.422 1 98.44 39 PHE B N 1
ATOM 1709 C CA . PHE B 1 39 ? -1.514 -11.359 2.922 1 98.44 39 PHE B CA 1
ATOM 1710 C C . PHE B 1 39 ? -2.252 -10.438 3.889 1 98.44 39 PHE B C 1
ATOM 1712 O O . PHE B 1 39 ? -2.26 -10.68 5.098 1 98.44 39 PHE B O 1
ATOM 1719 N N . PHE B 1 40 ? -2.898 -9.391 3.312 1 98.5 40 PHE B N 1
ATOM 1720 C CA . PHE B 1 40 ? -3.666 -8.445 4.113 1 98.5 40 PHE B CA 1
ATOM 1721 C C . PHE B 1 40 ? -5.16 -8.703 3.965 1 98.5 40 PHE B C 1
ATOM 1723 O O . PHE B 1 40 ? -5.586 -9.438 3.07 1 98.5 40 PHE B O 1
ATOM 1730 N N . LYS B 1 41 ? -5.941 -8.211 4.934 1 97.62 41 LYS B N 1
ATOM 1731 C CA . LYS B 1 41 ? -7.395 -8.375 4.902 1 97.62 41 LYS B CA 1
ATOM 1732 C C . LYS B 1 41 ? -8.031 -7.434 3.889 1 97.62 41 LYS B C 1
ATOM 1734 O O . LYS B 1 41 ? -8.547 -6.371 4.258 1 97.62 41 LYS B O 1
ATOM 1739 N N . SER B 1 42 ? -8.047 -7.887 2.686 1 96.75 42 SER B N 1
ATOM 1740 C CA . SER B 1 42 ? -8.609 -7.121 1.58 1 96.75 42 SER B CA 1
ATOM 1741 C C . SER B 1 42 ? -10.125 -7.27 1.521 1 96.75 42 SER B C 1
ATOM 1743 O O . SER B 1 42 ? -10.656 -8.375 1.697 1 96.75 42 SER B O 1
ATOM 1745 N N . THR B 1 43 ? -10.859 -6.188 1.237 1 95.69 43 THR B N 1
ATOM 1746 C CA . THR B 1 43 ? -12.312 -6.227 1.115 1 95.69 43 THR B CA 1
ATOM 1747 C C . THR B 1 43 ? -12.727 -6.879 -0.2 1 95.69 43 THR B C 1
ATOM 1749 O O . THR B 1 43 ? -13.797 -7.496 -0.284 1 95.69 43 THR B O 1
ATOM 1752 N N . ASN B 1 44 ? -11.945 -6.645 -1.193 1 93.38 44 ASN B N 1
ATOM 1753 C CA . ASN B 1 44 ? -12.141 -7.242 -2.512 1 93.38 44 ASN B CA 1
ATOM 1754 C C . ASN B 1 44 ? -10.859 -7.879 -3.033 1 93.38 44 ASN B C 1
ATOM 1756 O O . ASN B 1 44 ? -9.773 -7.316 -2.877 1 93.38 44 ASN B O 1
ATOM 1760 N N . GLY B 1 45 ? -11.016 -9.07 -3.617 1 93.19 45 GLY B N 1
ATOM 1761 C CA . GLY B 1 45 ? -9.828 -9.734 -4.121 1 93.19 45 GLY B CA 1
ATOM 1762 C C . GLY B 1 45 ? -8.82 -10.062 -3.031 1 93.19 45 GLY B C 1
ATOM 1763 O O . GLY B 1 45 ? -9.203 -10.344 -1.895 1 93.19 45 GLY B O 1
ATOM 1764 N N . ARG B 1 46 ? -7.562 -10.133 -3.477 1 95.19 46 ARG B N 1
ATOM 1765 C CA . ARG B 1 46 ? -6.465 -10.414 -2.555 1 95.19 46 ARG B CA 1
ATOM 1766 C C . ARG B 1 46 ? -5.348 -9.383 -2.697 1 95.19 46 ARG B C 1
ATOM 1768 O O . ARG B 1 46 ? -5.094 -8.891 -3.795 1 95.19 46 ARG B O 1
ATOM 1775 N N . LEU B 1 47 ? -4.754 -9.062 -1.629 1 98 47 LEU B N 1
ATOM 1776 C CA . LEU B 1 47 ? -3.609 -8.164 -1.583 1 98 47 LEU B CA 1
ATOM 1777 C C . LEU B 1 47 ? -2.473 -8.773 -0.769 1 98 47 LEU B C 1
ATOM 1779 O O . LEU B 1 47 ? -2.672 -9.172 0.38 1 98 47 LEU B O 1
ATOM 1783 N N . LYS B 1 48 ? -1.347 -8.852 -1.426 1 98.44 48 LYS B N 1
ATOM 1784 C CA . LYS B 1 48 ? -0.213 -9.391 -0.682 1 98.44 48 LYS B CA 1
ATOM 1785 C C . LYS B 1 48 ? 1.062 -8.609 -0.978 1 98.44 48 LYS B C 1
ATOM 1787 O O . LYS B 1 48 ? 1.213 -8.039 -2.062 1 98.44 48 LYS B O 1
ATOM 1792 N N . LEU B 1 49 ? 1.904 -8.508 0.006 1 98.5 49 LEU B N 1
ATOM 1793 C CA . LEU B 1 49 ? 3.271 -8.023 -0.139 1 98.5 49 LEU B CA 1
ATOM 1794 C C . LEU B 1 49 ? 4.254 -9.188 -0.227 1 98.5 49 LEU B C 1
ATOM 1796 O O . LEU B 1 49 ? 4.32 -10.016 0.68 1 98.5 49 LEU B O 1
ATOM 1800 N N . ARG B 1 50 ? 4.938 -9.305 -1.375 1 98 50 ARG B N 1
ATOM 1801 C CA . ARG B 1 50 ? 5.914 -10.359 -1.604 1 98 50 ARG B CA 1
ATOM 1802 C C . ARG B 1 50 ? 7.336 -9.852 -1.381 1 98 50 ARG B C 1
ATOM 1804 O O . ARG B 1 50 ? 7.754 -8.875 -1.999 1 98 50 ARG B O 1
ATOM 1811 N N . GLN B 1 51 ? 8 -10.445 -0.454 1 96.44 51 GLN B N 1
ATOM 1812 C CA . GLN B 1 51 ? 9.422 -10.188 -0.209 1 96.44 51 GLN B CA 1
ATOM 1813 C C . GLN B 1 51 ? 10.266 -11.398 -0.577 1 96.44 51 GLN B C 1
ATOM 1815 O O . GLN B 1 51 ? 9.789 -12.531 -0.549 1 96.44 51 GLN B O 1
ATOM 1820 N N . PHE B 1 52 ? 11.484 -11.133 -0.974 1 95.5 52 PHE B N 1
ATOM 1821 C CA . PHE B 1 52 ? 12.398 -12.188 -1.413 1 95.5 52 PHE B CA 1
ATOM 1822 C C . PHE B 1 52 ? 13.539 -12.359 -0.42 1 95.5 52 PHE B C 1
ATOM 1824 O O . PHE B 1 52 ? 14.109 -11.383 0.059 1 95.5 52 PHE B O 1
ATOM 1831 N N . GLN B 1 53 ? 13.695 -13.562 -0.05 1 88 53 GLN B N 1
ATOM 1832 C CA . GLN B 1 53 ? 14.773 -13.867 0.887 1 88 53 GLN B CA 1
ATOM 1833 C C . GLN B 1 53 ? 16.078 -14.188 0.149 1 88 53 GLN B C 1
ATOM 1835 O O . GLN B 1 53 ? 16.047 -14.781 -0.932 1 88 53 GLN B O 1
ATOM 1840 N N . GLY B 1 54 ? 17.141 -13.867 0.757 1 75.81 54 GLY B N 1
ATOM 1841 C CA . GLY B 1 54 ? 18.453 -14.242 0.255 1 75.81 54 GLY B CA 1
ATOM 1842 C C . GLY B 1 54 ? 18.953 -13.328 -0.847 1 75.81 54 GLY B C 1
ATOM 1843 O O . GLY B 1 54 ? 20.094 -13.453 -1.3 1 75.81 54 GLY B O 1
ATOM 1844 N N . THR B 1 55 ? 18.062 -12.531 -1.4 1 66.31 55 THR B N 1
ATOM 1845 C CA . THR B 1 55 ? 18.547 -11.617 -2.432 1 66.31 55 THR B CA 1
ATOM 1846 C C . THR B 1 55 ? 18.359 -10.172 -1.998 1 66.31 55 THR B C 1
ATOM 1848 O O . THR B 1 55 ? 17.359 -9.828 -1.363 1 66.31 55 THR B O 1
ATOM 1851 N N . THR B 1 56 ? 19.375 -9.391 -1.847 1 64.38 56 THR B N 1
ATOM 1852 C CA . THR B 1 56 ? 19.281 -7.977 -1.507 1 64.38 56 THR B CA 1
ATOM 1853 C C . THR B 1 56 ? 18.875 -7.152 -2.727 1 64.38 56 THR B C 1
ATOM 1855 O O . THR B 1 56 ? 18.484 -5.988 -2.596 1 64.38 56 THR B O 1
ATOM 1858 N N . SER B 1 57 ? 18.781 -7.852 -3.834 1 68.81 57 SER B N 1
ATOM 1859 C CA . SER B 1 57 ? 18.688 -7.043 -5.043 1 68.81 57 SER B CA 1
ATOM 1860 C C . SER B 1 57 ? 17.281 -7.102 -5.629 1 68.81 57 SER B C 1
ATOM 1862 O O . SER B 1 57 ? 16.938 -6.309 -6.508 1 68.81 57 SER B O 1
ATOM 1864 N N . THR B 1 58 ? 16.469 -7.945 -5.098 1 75.56 58 THR B N 1
ATOM 1865 C CA . THR B 1 58 ? 15.141 -8.016 -5.707 1 75.56 58 THR B CA 1
ATOM 1866 C C . THR B 1 58 ? 14.133 -7.195 -4.91 1 75.56 58 THR B C 1
ATOM 1868 O O . THR B 1 58 ? 13.914 -7.453 -3.727 1 75.56 58 THR B O 1
ATOM 1871 N N . PRO B 1 59 ? 13.594 -6.254 -5.547 1 88.5 59 PRO B N 1
ATOM 1872 C CA . PRO B 1 59 ? 12.641 -5.418 -4.816 1 88.5 59 PRO B CA 1
ATOM 1873 C C . PRO B 1 59 ? 11.383 -6.18 -4.414 1 88.5 59 PRO B C 1
ATOM 1875 O O . PRO B 1 59 ? 10.984 -7.125 -5.098 1 88.5 59 PRO B O 1
ATOM 1878 N N . ALA B 1 60 ? 10.898 -5.812 -3.314 1 95.69 60 ALA B N 1
ATOM 1879 C CA . ALA B 1 60 ? 9.602 -6.348 -2.91 1 95.69 60 ALA B CA 1
ATOM 1880 C C . ALA B 1 60 ? 8.5 -5.918 -3.881 1 95.69 60 ALA B C 1
ATOM 1882 O O . ALA B 1 60 ? 8.688 -4.988 -4.668 1 95.69 60 ALA B O 1
ATOM 1883 N N . GLU B 1 61 ? 7.449 -6.68 -3.84 1 97.5 61 GLU B N 1
ATOM 1884 C CA . GLU B 1 61 ? 6.32 -6.402 -4.723 1 97.5 61 GLU B CA 1
ATOM 1885 C C . GLU B 1 61 ? 5 -6.449 -3.959 1 97.5 61 GLU B C 1
ATOM 1887 O O . GLU B 1 61 ? 4.75 -7.387 -3.197 1 97.5 61 GLU B O 1
ATOM 1892 N N . LEU B 1 62 ? 4.246 -5.375 -4.102 1 98.44 62 LEU B N 1
ATOM 1893 C CA . LEU B 1 62 ? 2.846 -5.461 -3.695 1 98.44 62 LEU B CA 1
ATOM 1894 C C . LEU B 1 62 ? 1.972 -5.926 -4.855 1 98.44 62 LEU B C 1
ATOM 1896 O O . LEU B 1 62 ? 2.07 -5.395 -5.965 1 98.44 62 LEU B O 1
ATOM 1900 N N . ILE B 1 63 ? 1.116 -6.914 -4.613 1 97.62 63 ILE B N 1
ATOM 1901 C CA . ILE B 1 63 ? 0.341 -7.523 -5.691 1 97.62 63 ILE B CA 1
ATOM 1902 C C . ILE B 1 63 ? -1.132 -7.586 -5.293 1 97.62 63 ILE B C 1
ATOM 1904 O O . ILE B 1 63 ? -1.479 -8.164 -4.258 1 97.62 63 ILE B O 1
ATOM 1908 N N . TYR B 1 64 ? -1.923 -6.988 -6.055 1 97.38 64 TYR B N 1
ATOM 1909 C CA . TYR B 1 64 ? -3.365 -7.184 -5.977 1 97.38 64 TYR B CA 1
ATOM 1910 C C . TYR B 1 64 ? -3.852 -8.102 -7.094 1 97.38 64 TYR B C 1
ATOM 1912 O O . TYR B 1 64 ? -3.418 -7.973 -8.242 1 97.38 64 TYR B O 1
ATOM 1920 N N . TYR B 1 65 ? -4.727 -8.984 -6.727 1 93.19 65 TYR B N 1
ATOM 1921 C CA . TYR B 1 65 ? -5.359 -9.805 -7.754 1 93.19 65 TYR B CA 1
ATOM 1922 C C . TYR B 1 65 ? -6.738 -10.273 -7.301 1 93.19 65 TYR B C 1
ATOM 1924 O O . TYR B 1 65 ? -7.016 -10.344 -6.102 1 93.19 65 TYR B O 1
ATOM 1932 N N . ASP B 1 66 ? -7.594 -10.383 -8.312 1 89 66 ASP B N 1
ATOM 1933 C CA . ASP B 1 66 ? -8.93 -10.945 -8.109 1 89 66 ASP B CA 1
ATOM 1934 C C . ASP B 1 66 ? -9.125 -12.203 -8.961 1 89 66 ASP B C 1
ATOM 1936 O O . ASP B 1 66 ? -9.148 -12.133 -10.188 1 89 66 ASP B O 1
ATOM 1940 N N . ARG B 1 67 ? -9.195 -13.375 -8.266 1 83.25 67 ARG B N 1
ATOM 1941 C CA . ARG B 1 67 ? -9.336 -14.648 -8.953 1 83.25 67 ARG B CA 1
ATOM 1942 C C . ARG B 1 67 ? -10.5 -15.453 -8.383 1 83.25 67 ARG B C 1
ATOM 1944 O O . ARG B 1 67 ? -10.641 -15.578 -7.164 1 83.25 67 ARG B O 1
ATOM 1951 N N . PRO B 1 68 ? -11.383 -15.883 -9.312 1 77.06 68 PRO B N 1
ATOM 1952 C CA . PRO B 1 68 ? -12.422 -16.781 -8.812 1 77.06 68 PRO B CA 1
ATOM 1953 C C . PRO B 1 68 ? -11.852 -18.031 -8.148 1 77.06 68 PRO B C 1
ATOM 1955 O O . PRO B 1 68 ? -10.766 -18.484 -8.516 1 77.06 68 PRO B O 1
ATOM 1958 N N . ASP B 1 69 ? -12.617 -18.469 -7.109 1 75.06 69 ASP B N 1
ATOM 1959 C CA . ASP B 1 69 ? -12.203 -19.703 -6.445 1 75.06 69 ASP B CA 1
ATOM 1960 C C . ASP B 1 69 ? -12.727 -20.938 -7.199 1 75.06 69 ASP B C 1
ATOM 1962 O O . ASP B 1 69 ? -13.641 -21.609 -6.734 1 75.06 69 ASP B O 1
ATOM 1966 N N . SER B 1 70 ? -12.297 -21.078 -8.43 1 73.88 70 SER B N 1
ATOM 1967 C CA . SER B 1 70 ? -12.695 -22.219 -9.234 1 73.88 70 SER B CA 1
ATOM 1968 C C . SER B 1 70 ? -11.508 -23.125 -9.531 1 73.88 70 SER B C 1
ATOM 1970 O O . SER B 1 70 ? -10.352 -22.703 -9.461 1 73.88 70 SER B O 1
ATOM 1972 N N . GLU B 1 71 ? -11.961 -24.359 -9.727 1 73.25 71 GLU B N 1
ATOM 1973 C CA . GLU B 1 71 ? -10.945 -25.297 -10.18 1 73.25 71 GLU B CA 1
ATOM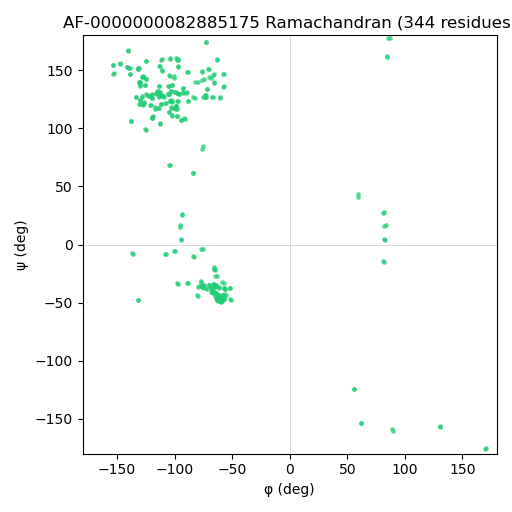 1974 C C . GLU B 1 71 ? -10.617 -25.094 -11.656 1 73.25 71 GLU B C 1
ATOM 1976 O O . GLU B 1 71 ? -11.422 -24.531 -12.406 1 73.25 71 GLU B O 1
ATOM 1981 N N . GLY B 1 72 ? -9.359 -25.375 -12.016 1 72.62 72 GLY B N 1
ATOM 1982 C CA . GLY B 1 72 ? -8.977 -25.266 -13.414 1 72.62 72 GLY B CA 1
ATOM 1983 C C . GLY B 1 72 ? -8.469 -23.875 -13.781 1 72.62 72 GLY B C 1
ATOM 1984 O O . GLY B 1 72 ? -8 -23.141 -12.922 1 72.62 72 GLY B O 1
ATOM 1985 N N . PRO B 1 73 ? -8.539 -23.672 -15.156 1 75.06 73 PRO B N 1
ATOM 1986 C CA . PRO B 1 73 ? -8.008 -22.391 -15.641 1 75.06 73 PRO B CA 1
ATOM 1987 C C . PRO B 1 73 ? -8.836 -21.188 -15.188 1 75.06 73 PRO B C 1
ATOM 1989 O O . PRO B 1 73 ? -10.062 -21.203 -15.297 1 75.06 73 PRO B O 1
ATOM 1992 N N . LYS B 1 74 ? -8.156 -20.266 -14.609 1 81 74 LYS B N 1
ATOM 1993 C CA . LYS B 1 74 ? -8.797 -19.047 -14.109 1 81 74 LYS B CA 1
ATOM 1994 C C . LYS B 1 74 ? -8.164 -17.797 -14.703 1 81 74 LYS B C 1
ATOM 1996 O O . LYS B 1 74 ? -6.938 -17.703 -14.781 1 81 74 LYS B O 1
ATOM 2001 N N . LEU B 1 75 ? -9.023 -16.984 -15.211 1 82 75 LEU B N 1
ATOM 2002 C CA . LEU B 1 75 ? -8.539 -15.664 -15.617 1 82 75 LEU B CA 1
ATOM 2003 C C . LEU B 1 75 ? -8.273 -14.781 -14.406 1 82 75 LEU B C 1
ATOM 2005 O O . LEU B 1 75 ? -9.094 -14.719 -13.484 1 82 75 LEU B O 1
ATOM 2009 N N . SER B 1 76 ? -7.102 -14.273 -14.375 1 83.19 76 SER B N 1
ATOM 2010 C CA . SER B 1 76 ? -6.73 -13.383 -13.281 1 83.19 76 SER B CA 1
ATOM 2011 C C . SER B 1 76 ? -6.285 -12.023 -13.805 1 83.19 76 SER B C 1
ATOM 2013 O O . SER B 1 76 ? -5.566 -11.938 -14.797 1 83.19 76 SER B O 1
ATOM 2015 N N . GLU B 1 77 ? -6.91 -11 -13.25 1 85.88 77 GLU B N 1
ATOM 2016 C CA . GLU B 1 77 ? -6.398 -9.641 -13.414 1 85.88 77 GLU B CA 1
ATOM 2017 C C . GLU B 1 77 ? -5.609 -9.195 -12.188 1 85.88 77 GLU B C 1
ATOM 2019 O O . GLU B 1 77 ? -6.004 -9.484 -11.055 1 85.88 77 GLU B O 1
ATOM 2024 N N . PHE B 1 78 ? -4.398 -8.648 -12.508 1 92.75 78 PHE B N 1
ATOM 2025 C CA . PHE B 1 78 ? -3.596 -8.305 -11.336 1 92.75 78 PHE B CA 1
ATOM 2026 C C . PHE B 1 78 ? -2.891 -6.969 -11.539 1 92.75 78 PHE B C 1
ATOM 2028 O O . PHE B 1 78 ? -2.729 -6.508 -12.672 1 92.75 78 PHE B O 1
ATOM 2035 N N . VAL B 1 79 ? -2.629 -6.289 -10.453 1 95.38 79 VAL B N 1
ATOM 2036 C CA . VAL B 1 79 ? -1.788 -5.102 -10.375 1 95.38 79 VAL B CA 1
ATOM 2037 C C . VAL B 1 79 ? -0.535 -5.406 -9.562 1 95.38 79 VAL B C 1
ATOM 2039 O O . VAL B 1 79 ? -0.625 -5.926 -8.445 1 95.38 79 VAL B O 1
ATOM 2042 N N . LYS B 1 80 ? 0.562 -5.121 -10.141 1 96.19 80 LYS B N 1
ATOM 2043 C CA . LYS B 1 80 ? 1.832 -5.305 -9.445 1 96.19 80 LYS B CA 1
ATOM 2044 C C . LYS B 1 80 ? 2.525 -3.969 -9.203 1 96.19 80 LYS B C 1
ATOM 2046 O O . LYS B 1 80 ? 2.625 -3.141 -10.109 1 96.19 80 LYS B O 1
ATOM 2051 N N . VAL B 1 81 ? 2.959 -3.814 -7.957 1 96.81 81 VAL B N 1
ATOM 2052 C CA . VAL B 1 81 ? 3.598 -2.568 -7.551 1 96.81 81 VAL B CA 1
ATOM 2053 C C . VAL B 1 81 ? 5.023 -2.846 -7.086 1 96.81 81 VAL B C 1
ATOM 2055 O O . VAL B 1 81 ? 5.246 -3.686 -6.207 1 96.81 81 VAL B O 1
ATOM 2058 N N . ARG B 1 82 ? 5.953 -2.135 -7.68 1 95 82 ARG B N 1
ATOM 2059 C CA . ARG B 1 82 ? 7.32 -2.215 -7.168 1 95 82 ARG B CA 1
ATOM 2060 C C . ARG B 1 82 ? 7.445 -1.496 -5.828 1 95 82 ARG B C 1
ATOM 2062 O O . ARG B 1 82 ? 6.98 -0.362 -5.684 1 95 82 ARG B O 1
ATOM 2069 N N . VAL B 1 83 ? 8.102 -2.16 -4.895 1 95.38 83 VAL B N 1
ATOM 2070 C CA . VAL B 1 83 ? 8.156 -1.619 -3.539 1 95.38 83 VAL B CA 1
ATOM 2071 C C . VAL B 1 83 ? 9.609 -1.518 -3.082 1 95.38 83 VAL B C 1
ATOM 2073 O O . VAL B 1 83 ? 10.312 -2.527 -2.998 1 95.38 83 VAL B O 1
ATOM 2076 N N . ASP B 1 84 ? 10.023 -0.347 -2.736 1 90.25 84 ASP B N 1
ATOM 2077 C CA . ASP B 1 84 ? 11.375 -0.155 -2.221 1 90.25 84 ASP B CA 1
ATOM 2078 C C . ASP B 1 84 ? 11.375 -0.125 -0.693 1 90.25 84 ASP B C 1
ATOM 2080 O O . ASP B 1 84 ? 12.344 -0.545 -0.061 1 90.25 84 ASP B O 1
ATOM 2084 N N . ASP B 1 85 ? 10.375 0.374 -0.077 1 93.12 85 ASP B N 1
ATOM 2085 C CA . ASP B 1 85 ? 10.234 0.507 1.37 1 93.12 85 ASP B CA 1
ATOM 2086 C C . ASP B 1 85 ? 9.281 -0.541 1.93 1 93.12 85 ASP B C 1
ATOM 2088 O O . ASP B 1 85 ? 8.25 -0.198 2.523 1 93.12 85 ASP B O 1
ATOM 2092 N N . ALA B 1 86 ? 9.734 -1.797 1.865 1 94.94 86 ALA B N 1
ATOM 2093 C CA . ALA B 1 86 ? 8.852 -2.926 2.156 1 94.94 86 ALA B CA 1
ATOM 2094 C C . ALA B 1 86 ? 8.461 -2.953 3.631 1 94.94 86 ALA B C 1
ATOM 2096 O O . ALA B 1 86 ? 7.316 -3.246 3.971 1 94.94 86 ALA B O 1
ATOM 2097 N N . GLN B 1 87 ? 9.398 -2.668 4.52 1 94.94 87 GLN B N 1
ATOM 2098 C CA . GLN B 1 87 ? 9.148 -2.746 5.953 1 94.94 87 GLN B CA 1
ATOM 2099 C C . GLN B 1 87 ? 8.062 -1.76 6.375 1 94.94 87 GLN B C 1
ATOM 2101 O O . GLN B 1 87 ? 7.102 -2.137 7.051 1 94.94 87 GLN B O 1
ATOM 2106 N N . ASN B 1 88 ? 8.203 -0.514 5.938 1 96.5 88 ASN B N 1
ATOM 2107 C CA . ASN B 1 88 ? 7.207 0.486 6.309 1 96.5 88 ASN B CA 1
ATOM 2108 C C . ASN B 1 88 ? 5.871 0.231 5.617 1 96.5 88 ASN B C 1
ATOM 2110 O O . ASN B 1 88 ? 4.812 0.493 6.188 1 96.5 88 ASN B O 1
ATOM 2114 N N . LEU B 1 89 ? 5.957 -0.26 4.379 1 98 89 LEU B N 1
ATOM 2115 C CA . LEU B 1 89 ? 4.707 -0.577 3.699 1 98 89 LEU B CA 1
ATOM 2116 C C . LEU B 1 89 ? 3.947 -1.673 4.441 1 98 89 LEU B C 1
ATOM 2118 O O . LEU B 1 89 ? 2.738 -1.561 4.656 1 98 89 LEU B O 1
ATOM 2122 N N . GLU B 1 90 ? 4.672 -2.693 4.805 1 98.25 90 GLU B N 1
ATOM 2123 C CA . GLU B 1 90 ? 4.051 -3.783 5.551 1 98.25 90 GLU B CA 1
ATOM 2124 C C . GLU B 1 90 ? 3.398 -3.271 6.832 1 98.25 90 GLU B C 1
ATOM 2126 O O . GLU B 1 90 ? 2.256 -3.621 7.133 1 98.25 90 GLU B O 1
ATOM 2131 N N . LYS B 1 91 ? 4.113 -2.477 7.531 1 97.81 91 LYS B N 1
ATOM 2132 C CA . LYS B 1 91 ? 3.611 -1.93 8.789 1 97.81 91 LYS B CA 1
ATOM 2133 C C . LYS B 1 91 ? 2.369 -1.073 8.555 1 97.81 91 LYS B C 1
ATOM 2135 O O . LYS B 1 91 ? 1.374 -1.209 9.273 1 97.81 91 LYS B O 1
ATOM 2140 N N . ALA B 1 92 ? 2.387 -0.194 7.57 1 98.12 92 ALA B N 1
ATOM 2141 C CA . ALA B 1 92 ? 1.256 0.68 7.27 1 98.12 92 ALA B CA 1
ATOM 2142 C C . ALA B 1 92 ? 0.009 -0.133 6.93 1 98.12 92 ALA B C 1
ATOM 2144 O O . ALA B 1 92 ? -1.077 0.143 7.445 1 98.12 92 ALA B O 1
ATOM 2145 N N . LEU B 1 93 ? 0.195 -1.122 6.098 1 98.62 93 LEU B N 1
ATOM 2146 C CA . LEU B 1 93 ? -0.951 -1.909 5.652 1 98.62 93 LEU B CA 1
ATOM 2147 C C . LEU B 1 93 ? -1.462 -2.805 6.777 1 98.62 93 LEU B C 1
ATOM 2149 O O . LEU B 1 93 ? -2.668 -3.029 6.898 1 98.62 93 LEU B O 1
ATOM 2153 N N . GLU B 1 94 ? -0.559 -3.355 7.574 1 98.31 94 GLU B N 1
ATOM 2154 C CA . GLU B 1 94 ? -0.983 -4.125 8.742 1 98.31 94 GLU B CA 1
ATOM 2155 C C . GLU B 1 94 ? -1.856 -3.285 9.672 1 98.31 94 GLU B C 1
ATOM 2157 O O . GLU B 1 94 ? -2.908 -3.74 10.125 1 98.31 94 GLU B O 1
ATOM 2162 N N . LEU B 1 95 ? -1.429 -2.092 9.938 1 96.88 95 LEU B N 1
ATOM 2163 C CA . LEU B 1 95 ? -2.158 -1.211 10.844 1 96.88 95 LEU B CA 1
ATOM 2164 C C . LEU B 1 95 ? -3.484 -0.776 10.227 1 96.88 95 LEU B C 1
ATOM 2166 O O . LEU B 1 95 ? -4.496 -0.676 10.93 1 96.88 95 LEU B O 1
ATOM 2170 N N . ALA B 1 96 ? -3.514 -0.553 8.953 1 97.69 96 ALA B N 1
ATOM 2171 C CA . ALA B 1 96 ? -4.68 0.021 8.281 1 97.69 96 ALA B CA 1
ATOM 2172 C C . ALA B 1 96 ? -5.75 -1.037 8.039 1 97.69 96 ALA B C 1
ATOM 2174 O O . ALA B 1 96 ? -6.949 -0.749 8.133 1 97.69 96 ALA B O 1
ATOM 2175 N N . MET B 1 97 ? -5.332 -2.271 7.73 1 97.62 97 MET B N 1
ATOM 2176 C CA . MET B 1 97 ? -6.348 -3.213 7.266 1 97.62 97 MET B CA 1
ATOM 2177 C C . MET B 1 97 ? -6.164 -4.578 7.918 1 97.62 97 MET B C 1
ATOM 2179 O O . MET B 1 97 ? -7.02 -5.457 7.781 1 97.62 97 MET B O 1
ATOM 2183 N N . GLY B 1 98 ? -5.074 -4.773 8.648 1 97.81 98 GLY B N 1
ATOM 2184 C CA . GLY B 1 98 ? -4.82 -6.051 9.289 1 97.81 98 GLY B CA 1
ATOM 2185 C C . GLY B 1 98 ? -4.148 -7.059 8.375 1 97.81 98 GLY B C 1
ATOM 2186 O O . GLY B 1 98 ? -4.168 -6.902 7.152 1 97.81 98 GLY B O 1
ATOM 2187 N N . THR B 1 99 ? -3.574 -8.062 8.984 1 97.88 99 THR B N 1
ATOM 2188 C CA . THR B 1 99 ? -2.922 -9.148 8.273 1 97.88 99 THR B CA 1
ATOM 2189 C C . THR B 1 99 ? -3.779 -10.414 8.305 1 97.88 99 THR B C 1
ATOM 2191 O O . THR B 1 99 ? -4.309 -10.781 9.359 1 97.88 99 THR B O 1
ATOM 2194 N N . ARG B 1 100 ? -4 -11 7.199 1 97.06 100 ARG B N 1
ATOM 2195 C CA . ARG B 1 100 ? -4.754 -12.25 7.117 1 97.06 100 ARG B CA 1
ATOM 2196 C C . ARG B 1 100 ? -3.877 -13.438 7.484 1 97.06 100 ARG B C 1
ATOM 2198 O O . ARG B 1 100 ? -4.316 -14.344 8.195 1 97.06 100 ARG B O 1
ATOM 2205 N N . GLY B 1 101 ? -2.65 -13.445 6.945 1 97.38 101 GLY B N 1
ATOM 2206 C CA . GLY B 1 101 ? -1.686 -14.508 7.156 1 97.38 101 GLY B CA 1
ATOM 2207 C C . GLY B 1 101 ? -0.467 -14.398 6.258 1 97.38 101 GLY B C 1
A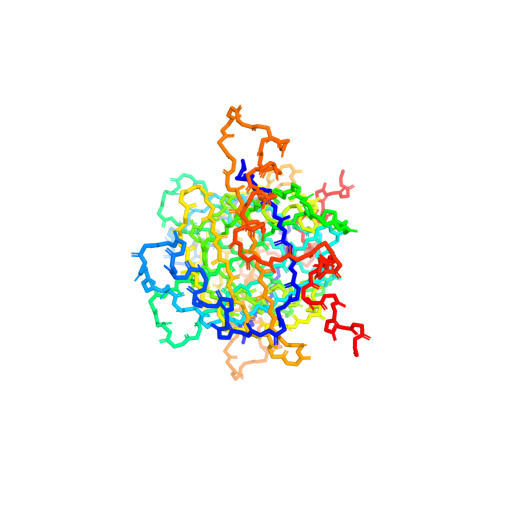TOM 2208 O O . GLY B 1 101 ? -0.295 -13.398 5.559 1 97.38 101 GLY B O 1
ATOM 2209 N N . THR B 1 102 ? 0.432 -15.422 6.34 1 97.75 102 THR B N 1
ATOM 2210 C CA . THR B 1 102 ? 1.658 -15.391 5.547 1 97.75 102 THR B CA 1
ATOM 2211 C C . THR B 1 102 ? 1.866 -16.719 4.828 1 97.75 102 THR B C 1
ATOM 2213 O O . THR B 1 102 ? 1.342 -17.75 5.254 1 97.75 102 THR B O 1
ATOM 2216 N N . VAL B 1 103 ? 2.525 -16.703 3.721 1 97.94 103 VAL B N 1
ATOM 2217 C CA . VAL B 1 103 ? 2.934 -17.891 2.955 1 97.94 103 VAL B CA 1
ATOM 2218 C C . VAL B 1 103 ? 4.434 -17.812 2.67 1 97.94 103 VAL B C 1
ATOM 2220 O O . VAL B 1 103 ? 4.926 -16.828 2.113 1 97.94 103 VAL B O 1
ATOM 2223 N N . THR B 1 104 ? 5.16 -18.766 3.105 1 97.75 104 THR B N 1
ATOM 2224 C CA . THR B 1 104 ? 6.57 -18.938 2.771 1 97.75 104 THR B CA 1
ATOM 2225 C C . THR B 1 104 ? 6.762 -20.078 1.787 1 97.75 104 THR B C 1
ATOM 2227 O O . THR B 1 104 ? 6.23 -21.172 1.991 1 97.75 104 THR B O 1
ATOM 2230 N N . LYS B 1 105 ? 7.484 -19.766 0.729 1 98.19 105 LYS B N 1
ATOM 2231 C CA . LYS B 1 105 ? 7.688 -20.844 -0.23 1 98.19 105 LYS B CA 1
ATOM 2232 C C . LYS B 1 105 ? 8.977 -20.656 -1.019 1 98.19 105 LYS B C 1
ATOM 2234 O O . LYS B 1 105 ? 9.492 -19.531 -1.104 1 98.19 105 LYS B O 1
ATOM 2239 N N . LYS B 1 106 ? 9.5 -21.766 -1.486 1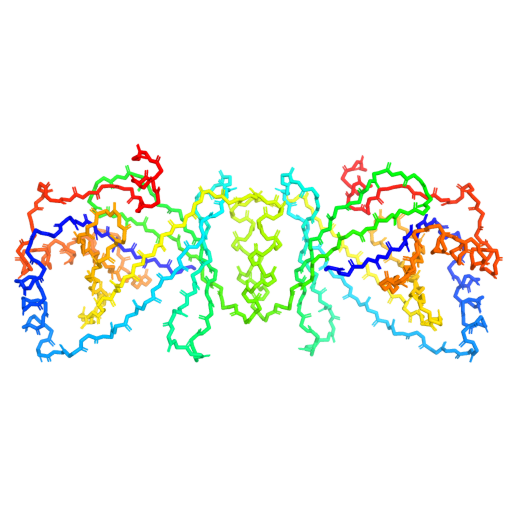 97.69 106 LYS B N 1
ATOM 2240 C CA . LYS B 1 106 ? 10.562 -21.797 -2.49 1 97.69 106 LYS B CA 1
ATOM 2241 C C . LYS B 1 106 ? 10 -22.141 -3.869 1 97.69 106 LYS B C 1
ATOM 2243 O O . LYS B 1 106 ? 9.32 -23.156 -4.039 1 97.69 106 LYS B O 1
ATOM 2248 N N . ARG B 1 107 ? 10.242 -21.25 -4.832 1 98.19 107 ARG B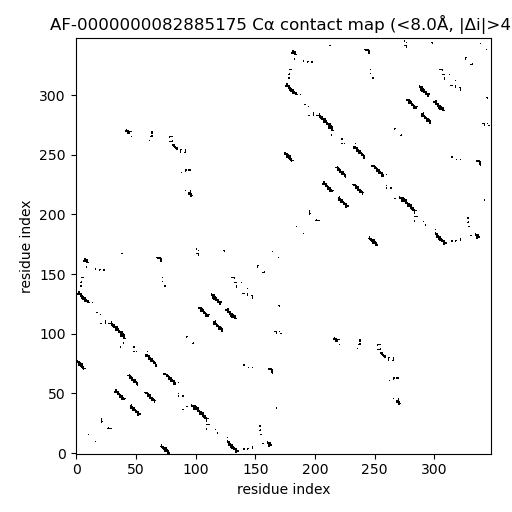 N 1
ATOM 2249 C CA . ARG B 1 107 ? 9.703 -21.422 -6.176 1 98.19 107 ARG B CA 1
ATOM 2250 C C . ARG B 1 107 ? 10.812 -21.688 -7.184 1 98.19 107 ARG B C 1
ATOM 2252 O O . ARG B 1 107 ? 11.82 -20.969 -7.207 1 98.19 107 ARG B O 1
ATOM 2259 N N . PHE B 1 108 ? 10.625 -22.703 -7.969 1 98.31 108 PHE B N 1
ATOM 2260 C CA . PHE B 1 108 ? 11.43 -22.984 -9.156 1 98.31 108 PHE B CA 1
ATOM 2261 C C . PHE B 1 108 ? 10.688 -22.578 -10.422 1 98.31 108 PHE B C 1
ATOM 2263 O O . PHE B 1 108 ? 9.68 -23.188 -10.781 1 98.31 108 PHE B O 1
ATOM 2270 N N . LEU B 1 109 ? 11.219 -21.531 -11.07 1 98.31 109 LEU B N 1
ATOM 2271 C CA . LEU B 1 109 ? 10.523 -20.922 -12.195 1 98.31 109 LEU B CA 1
ATOM 2272 C C . LEU B 1 109 ? 11.156 -21.344 -13.516 1 98.31 109 LEU B C 1
ATOM 2274 O O . LEU B 1 109 ? 12.344 -21.078 -13.758 1 98.31 109 LEU B O 1
ATOM 2278 N N . PHE B 1 110 ? 10.375 -22.031 -14.367 1 98.31 110 PHE B N 1
ATOM 2279 C CA . PHE B 1 110 ? 10.727 -22.281 -15.758 1 98.31 110 PHE B CA 1
ATOM 2280 C C . PHE B 1 110 ? 9.93 -21.391 -16.688 1 98.31 110 PHE B C 1
ATOM 2282 O O . PHE B 1 110 ? 8.773 -21.078 -16.422 1 98.31 110 PHE B O 1
ATOM 2289 N N . LEU B 1 111 ? 10.594 -21.016 -17.75 1 97.75 111 LEU B N 1
ATOM 2290 C CA . LEU B 1 111 ? 9.906 -20.25 -18.781 1 97.75 111 LEU B CA 1
ATOM 2291 C C . LEU B 1 111 ? 9.719 -21.078 -20.047 1 97.75 111 LEU B C 1
ATOM 2293 O O . LEU B 1 111 ? 10.68 -21.672 -20.547 1 97.75 111 LEU B O 1
ATOM 2297 N N . TYR B 1 112 ? 8.484 -21.125 -20.5 1 97.62 112 TYR B N 1
ATOM 2298 C CA . TYR B 1 112 ? 8.133 -21.875 -21.703 1 97.62 112 TYR B CA 1
ATOM 2299 C C . TYR B 1 112 ? 7.16 -21.094 -22.578 1 97.62 112 TYR B C 1
ATOM 2301 O O . TYR B 1 112 ? 5.961 -21.047 -22.281 1 97.62 112 TYR B O 1
ATOM 2309 N N . GLY B 1 113 ? 7.668 -20.578 -23.672 1 94.62 113 GLY B N 1
ATOM 2310 C CA . GLY B 1 113 ? 6.809 -19.734 -24.484 1 94.62 113 GLY B CA 1
ATOM 2311 C C . GLY B 1 113 ? 6.223 -18.562 -23.703 1 94.62 113 GLY B C 1
ATOM 2312 O O . GLY B 1 113 ? 6.957 -17.781 -23.094 1 94.62 113 GLY B O 1
ATOM 2313 N N . GLN B 1 114 ? 4.855 -18.469 -23.719 1 96 114 GLN B N 1
ATOM 2314 C CA . GLN B 1 114 ? 4.176 -17.406 -22.969 1 96 114 GLN B CA 1
ATOM 2315 C C . GLN B 1 114 ? 3.738 -17.891 -21.594 1 96 114 GLN B C 1
ATOM 2317 O O . GLN B 1 114 ? 2.939 -17.234 -20.922 1 96 114 GLN B O 1
ATOM 2322 N N . THR B 1 115 ? 4.32 -19 -21.203 1 97.5 115 THR B N 1
ATOM 2323 C CA . THR B 1 115 ? 3.867 -19.609 -19.953 1 97.5 115 THR B CA 1
ATOM 2324 C C . THR B 1 115 ? 4.984 -19.625 -18.922 1 97.5 115 THR B C 1
ATOM 2326 O O . THR B 1 115 ? 6.129 -19.969 -19.234 1 97.5 115 THR B O 1
ATOM 2329 N N . ARG B 1 116 ? 4.672 -19.156 -17.75 1 97.81 116 ARG B N 1
ATOM 2330 C CA . ARG B 1 116 ? 5.508 -19.375 -16.578 1 97.81 116 ARG B CA 1
ATOM 2331 C C . ARG B 1 116 ? 5.125 -20.688 -15.875 1 97.81 116 ARG B C 1
ATOM 2333 O O . ARG B 1 116 ? 3.965 -20.891 -15.516 1 97.81 116 ARG B O 1
ATOM 2340 N N . ILE B 1 117 ? 6.074 -21.531 -15.719 1 98.31 117 ILE B N 1
ATOM 2341 C CA . ILE B 1 117 ? 5.879 -22.781 -15.016 1 98.31 117 ILE B CA 1
ATOM 2342 C C . ILE B 1 117 ? 6.512 -22.719 -13.625 1 98.31 117 ILE B C 1
ATOM 2344 O O . ILE B 1 117 ? 7.738 -22.656 -13.5 1 98.31 117 ILE B O 1
ATOM 2348 N N . HIS B 1 118 ? 5.691 -22.781 -12.688 1 98.44 118 HIS B N 1
ATOM 2349 C CA . HIS B 1 118 ? 6.141 -22.719 -11.305 1 98.44 118 HIS B CA 1
ATOM 2350 C C . HIS B 1 118 ? 6.129 -24.094 -10.656 1 98.44 118 HIS B C 1
ATOM 2352 O O . HIS B 1 118 ? 5.141 -24.828 -10.766 1 98.44 118 HIS B O 1
ATOM 2358 N N . LEU B 1 119 ? 7.121 -24.438 -10.031 1 98.62 119 LEU B N 1
ATOM 2359 C CA . LEU B 1 119 ? 7.199 -25.516 -9.062 1 98.62 119 LEU B CA 1
ATOM 2360 C C . LEU B 1 119 ? 7.477 -24.984 -7.664 1 98.62 119 LEU B C 1
ATOM 2362 O O . LEU B 1 119 ? 8.539 -24.391 -7.418 1 98.62 119 LEU B O 1
ATOM 2366 N N . ASP B 1 120 ? 6.539 -25.219 -6.793 1 98.5 120 ASP B N 1
ATOM 2367 C CA . ASP B 1 120 ? 6.566 -24.531 -5.504 1 98.5 120 ASP B CA 1
ATOM 2368 C C . ASP B 1 120 ? 6.648 -25.531 -4.355 1 98.5 120 ASP B C 1
ATOM 2370 O O . ASP B 1 120 ? 5.879 -26.5 -4.301 1 98.5 120 ASP B O 1
ATOM 2374 N N . ARG B 1 121 ? 7.551 -25.375 -3.457 1 98.38 121 ARG B N 1
ATOM 2375 C CA . ARG B 1 121 ? 7.539 -25.969 -2.125 1 98.38 121 ARG B CA 1
ATOM 2376 C C . ARG B 1 121 ? 7.012 -24.984 -1.089 1 98.38 121 ARG B C 1
ATOM 2378 O O . ARG B 1 121 ? 7.668 -23.984 -0.778 1 98.38 121 ARG B O 1
ATOM 2385 N N . VAL B 1 122 ? 5.812 -25.281 -0.568 1 98.19 122 VAL B N 1
ATOM 2386 C CA . VAL B 1 122 ? 5.145 -24.344 0.336 1 98.19 122 VAL B CA 1
ATOM 2387 C C . VAL B 1 122 ? 5.262 -24.844 1.773 1 98.19 122 VAL B C 1
ATOM 2389 O O . VAL B 1 122 ? 4.855 -25.969 2.082 1 98.19 122 VAL B O 1
ATOM 2392 N N . GLU B 1 123 ? 5.809 -24 2.604 1 97.5 123 GLU B N 1
ATOM 2393 C CA . GLU B 1 123 ? 5.973 -24.391 4.004 1 97.5 123 GLU B CA 1
ATOM 2394 C C . GLU B 1 123 ? 4.625 -24.688 4.656 1 97.5 123 GLU B C 1
ATOM 2396 O O . GLU B 1 123 ? 3.707 -23.859 4.598 1 97.5 123 GLU B O 1
ATOM 2401 N N . GLY B 1 124 ? 4.555 -25.875 5.246 1 96 124 GLY B N 1
ATOM 2402 C CA . GLY B 1 124 ? 3.367 -26.25 5.988 1 96 124 GLY B CA 1
ATOM 2403 C C . GLY B 1 124 ? 2.254 -26.781 5.109 1 96 124 GLY B C 1
ATOM 2404 O O . GLY B 1 124 ? 1.169 -27.109 5.594 1 96 124 GLY B O 1
ATOM 2405 N N . LEU B 1 125 ? 2.432 -26.953 3.781 1 95.81 125 LEU B N 1
ATOM 2406 C CA . LEU B 1 125 ? 1.362 -27.391 2.891 1 95.81 125 LEU B CA 1
ATOM 2407 C C . LEU B 1 125 ? 1.837 -28.531 1.985 1 95.81 125 LEU B C 1
ATOM 2409 O O . LEU B 1 125 ? 1.131 -29.516 1.807 1 95.81 125 LEU B O 1
ATOM 2413 N N . GLY B 1 126 ? 3.088 -28.297 1.36 1 96.94 126 GLY B N 1
ATOM 2414 C CA . GLY B 1 126 ? 3.602 -29.328 0.469 1 96.94 126 GLY B CA 1
ATOM 2415 C C . GLY B 1 126 ? 4.043 -28.781 -0.876 1 96.94 126 GLY B C 1
ATOM 2416 O O . GLY B 1 126 ? 4.473 -27.625 -0.976 1 96.94 126 GLY B O 1
ATOM 2417 N N . ASP B 1 127 ? 4.059 -29.672 -1.896 1 98.19 127 ASP B N 1
ATOM 2418 C CA . ASP B 1 127 ? 4.574 -29.312 -3.213 1 98.19 127 ASP B CA 1
ATOM 2419 C C . ASP B 1 127 ? 3.436 -29.094 -4.207 1 98.19 127 ASP B C 1
ATOM 2421 O O . ASP B 1 127 ? 2.482 -29.875 -4.246 1 98.19 127 ASP B O 1
ATOM 2425 N N . PHE B 1 128 ? 3.611 -28.047 -4.953 1 98.19 128 PHE B N 1
ATOM 2426 C CA . PHE B 1 128 ? 2.59 -27.656 -5.922 1 98.19 128 PHE B CA 1
ATOM 2427 C C . PHE B 1 128 ? 3.227 -27.172 -7.219 1 98.19 128 PHE B C 1
ATOM 2429 O O . PHE B 1 128 ? 4.438 -26.953 -7.273 1 98.19 128 PHE B O 1
ATOM 2436 N N . MET B 1 129 ? 2.438 -27.062 -8.234 1 97.75 129 MET B N 1
ATOM 2437 C CA . MET B 1 129 ? 2.826 -26.391 -9.477 1 97.75 129 MET B CA 1
ATOM 2438 C C . MET B 1 129 ? 1.753 -25.406 -9.922 1 97.75 129 MET B C 1
ATOM 2440 O O . MET B 1 129 ? 0.582 -25.547 -9.562 1 97.75 129 MET B O 1
ATOM 2444 N N . GLU B 1 130 ? 2.193 -24.375 -10.602 1 97 130 GLU B N 1
ATOM 2445 C CA . GLU B 1 130 ? 1.296 -23.438 -11.281 1 97 130 GLU B CA 1
ATOM 2446 C C . GLU B 1 130 ? 1.731 -23.203 -12.727 1 97 130 GLU B C 1
ATOM 2448 O O . GLU B 1 130 ? 2.928 -23.141 -13.016 1 97 130 GLU B O 1
ATOM 2453 N N . LEU B 1 131 ? 0.757 -23.125 -13.594 1 96.69 131 LEU B N 1
ATOM 2454 C CA . LEU B 1 131 ? 0.959 -22.609 -14.945 1 96.69 131 LEU B CA 1
ATOM 2455 C C . LEU B 1 131 ? 0.315 -21.234 -15.094 1 96.69 131 LEU B C 1
ATOM 2457 O O . LEU B 1 131 ? -0.878 -21.062 -14.828 1 96.69 131 LEU B O 1
ATOM 2461 N N . GLU B 1 132 ? 1.088 -20.297 -15.43 1 96.12 132 GLU B N 1
ATOM 2462 C CA . GLU B 1 132 ? 0.576 -18.953 -15.734 1 96.12 132 GLU B CA 1
ATOM 2463 C C . GLU B 1 132 ? 0.76 -18.625 -17.203 1 96.12 132 GLU B C 1
ATOM 2465 O O . GLU B 1 132 ? 1.852 -18.234 -17.625 1 96.12 132 GLU B O 1
ATOM 2470 N N . VAL B 1 133 ? -0.299 -18.672 -17.938 1 96.5 133 VAL B N 1
ATOM 2471 C CA . VAL B 1 133 ? -0.267 -18.344 -19.359 1 96.5 133 VAL B CA 1
ATOM 2472 C C . VAL B 1 133 ? -0.582 -16.859 -19.547 1 96.5 133 VAL B C 1
ATOM 2474 O O . VAL B 1 133 ? -1.735 -16.438 -19.438 1 96.5 133 VAL B O 1
ATOM 2477 N N . THR B 1 134 ? 0.431 -16.172 -19.906 1 94.94 134 THR B N 1
ATOM 2478 C CA . THR B 1 134 ? 0.226 -14.75 -20.141 1 94.94 134 THR B CA 1
ATOM 2479 C C . THR B 1 134 ? -0.524 -14.523 -21.453 1 94.94 134 THR B C 1
ATOM 2481 O O . THR B 1 134 ? -0.17 -15.102 -22.484 1 94.94 134 THR B O 1
ATOM 2484 N N . LEU B 1 135 ? -1.572 -13.727 -21.297 1 93.38 135 LEU B N 1
ATOM 2485 C CA . LEU B 1 135 ? -2.383 -13.469 -22.484 1 93.38 135 LEU B CA 1
ATOM 2486 C C . LEU B 1 135 ? -1.994 -12.141 -23.125 1 93.38 135 LEU B C 1
ATOM 2488 O O . LEU B 1 135 ? -1.866 -11.125 -22.438 1 93.38 135 LEU B O 1
ATOM 2492 N N . LYS B 1 136 ? -1.783 -12.195 -24.391 1 90.69 136 LYS B N 1
ATOM 2493 C CA . LYS B 1 136 ? -1.67 -10.953 -25.156 1 90.69 136 LYS B CA 1
ATOM 2494 C C . LYS B 1 136 ? -3.031 -10.281 -25.312 1 90.69 136 LYS B C 1
ATOM 2496 O O . LYS B 1 136 ? -4.066 -10.883 -25.031 1 90.69 136 LYS B O 1
ATOM 2501 N N . ALA B 1 137 ? -2.994 -9.164 -25.859 1 87.31 137 ALA B N 1
ATOM 2502 C CA . ALA B 1 137 ? -4.211 -8.367 -25.969 1 87.31 137 ALA B CA 1
ATOM 2503 C C . ALA B 1 137 ? -5.246 -9.062 -26.844 1 87.31 137 ALA B C 1
ATOM 2505 O O . ALA B 1 137 ? -6.449 -8.984 -26.578 1 87.31 137 ALA B O 1
ATOM 2506 N N . ASP B 1 138 ? -4.734 -9.742 -27.859 1 92.12 138 ASP B N 1
ATOM 2507 C CA . ASP B 1 138 ? -5.648 -10.312 -28.844 1 92.12 138 ASP B CA 1
ATOM 2508 C C . ASP B 1 138 ? -5.973 -11.773 -28.5 1 92.12 138 ASP B C 1
ATOM 2510 O O . ASP B 1 138 ? -6.719 -12.43 -29.234 1 92.12 138 ASP B O 1
ATOM 2514 N N . GLU B 1 139 ? -5.516 -12.234 -27.422 1 92.94 139 GLU B N 1
ATOM 2515 C CA . GLU B 1 139 ? -5.738 -13.633 -27.047 1 92.94 139 GLU B CA 1
ATOM 2516 C C . GLU B 1 139 ? -6.863 -13.766 -26.031 1 92.94 139 GLU B C 1
ATOM 2518 O O . GLU B 1 139 ? -6.996 -12.922 -25.141 1 92.94 139 GLU B O 1
ATOM 2523 N N . THR B 1 140 ? -7.617 -14.828 -26.172 1 91.88 140 THR B N 1
ATOM 2524 C CA . THR B 1 140 ? -8.781 -15.047 -25.312 1 91.88 140 THR B CA 1
ATOM 2525 C C . THR B 1 140 ? -8.438 -15.984 -24.156 1 91.88 140 THR B C 1
ATOM 2527 O O . THR B 1 140 ? -7.465 -16.734 -24.234 1 91.88 140 THR B O 1
ATOM 2530 N N . PRO B 1 141 ? -9.234 -15.922 -23.156 1 90.81 141 PRO B N 1
ATOM 2531 C CA . PRO B 1 141 ? -9.062 -16.875 -22.078 1 90.81 141 PRO B CA 1
ATOM 2532 C C . PRO B 1 141 ? -9.148 -18.328 -22.547 1 90.81 141 PRO B C 1
ATOM 2534 O O . PRO B 1 141 ? -8.469 -19.203 -22 1 90.81 141 PRO B O 1
ATOM 2537 N N . GLU B 1 142 ? -9.953 -18.547 -23.516 1 92.88 142 GLU B N 1
ATOM 2538 C CA . GLU B 1 142 ? -10.094 -19.891 -24.047 1 92.88 142 GLU B CA 1
ATOM 2539 C C . GLU B 1 142 ? -8.789 -20.391 -24.672 1 92.88 142 GLU B C 1
ATOM 2541 O O . GLU B 1 142 ? -8.406 -21.547 -24.484 1 92.88 142 GLU B O 1
ATOM 2546 N N . TYR B 1 143 ? -8.188 -19.516 -25.359 1 94.62 143 TYR B N 1
ATOM 2547 C CA . TYR B 1 143 ? -6.883 -19.844 -25.922 1 94.62 143 TYR B CA 1
ATOM 2548 C C . TYR B 1 143 ? -5.883 -20.188 -24.828 1 94.62 143 TYR B C 1
ATOM 2550 O O . TYR B 1 143 ? -5.18 -21.188 -24.906 1 94.62 143 TYR B O 1
ATOM 2558 N N . GLY B 1 144 ? -5.809 -19.344 -23.828 1 94.5 144 GLY B N 1
ATOM 2559 C CA . GLY B 1 144 ? -4.926 -19.594 -22.703 1 94.5 144 GLY B CA 1
ATOM 2560 C C . GLY B 1 144 ? -5.191 -20.922 -22.016 1 94.5 144 GLY B C 1
ATOM 2561 O O . GLY B 1 144 ? -4.254 -21.625 -21.625 1 94.5 144 GLY B O 1
ATOM 2562 N N . GLN B 1 145 ? -6.434 -21.266 -21.938 1 93.5 145 GLN B N 1
ATOM 2563 C CA . GLN B 1 145 ? -6.816 -22.531 -21.328 1 93.5 145 GLN B CA 1
ATOM 2564 C C . GLN B 1 145 ? -6.312 -23.703 -22.172 1 93.5 145 GLN B C 1
ATOM 2566 O O . GLN B 1 145 ? -5.84 -24.703 -21.609 1 93.5 145 GLN B O 1
ATOM 2571 N N . GLU B 1 146 ? -6.434 -23.562 -23.359 1 95.12 146 GLU B N 1
ATOM 2572 C CA . GLU B 1 146 ? -5.945 -24.609 -24.25 1 95.12 146 GLU B CA 1
ATOM 2573 C C . GLU B 1 146 ? -4.445 -24.812 -24.094 1 95.12 146 GLU B C 1
ATOM 2575 O O . GLU B 1 146 ? -3.965 -25.953 -24.062 1 95.12 146 GLU B O 1
ATOM 2580 N N . VAL B 1 147 ? -3.811 -23.734 -24.078 1 95.75 147 VAL B N 1
ATOM 2581 C CA . VAL B 1 147 ? -2.367 -23.781 -23.875 1 95.75 147 VAL B CA 1
ATOM 2582 C C . VAL B 1 147 ? -2.053 -24.484 -22.547 1 95.75 147 VAL B C 1
ATOM 2584 O O . VAL B 1 147 ? -1.219 -25.391 -22.5 1 95.75 147 VAL B O 1
ATOM 2587 N N . ALA B 1 148 ? -2.746 -24.125 -21.531 1 95 148 ALA B N 1
ATOM 2588 C CA . ALA B 1 148 ? -2.541 -24.703 -20.203 1 95 148 ALA B CA 1
ATOM 2589 C C . ALA B 1 148 ? -2.826 -26.203 -20.219 1 95 148 ALA B C 1
ATOM 2591 O O . ALA B 1 148 ? -2.053 -26.984 -19.672 1 95 148 ALA B O 1
ATOM 2592 N N . ASP B 1 149 ? -3.852 -26.562 -20.844 1 94 149 ASP B N 1
ATOM 2593 C CA . ASP B 1 149 ? -4.242 -27.969 -20.906 1 94 149 ASP B CA 1
ATOM 2594 C C . ASP B 1 149 ? -3.172 -28.797 -21.609 1 94 149 ASP B C 1
ATOM 2596 O O . ASP B 1 149 ? -2.863 -29.906 -21.172 1 94 149 ASP B O 1
ATOM 2600 N N . GLY B 1 150 ? -2.703 -28.297 -22.641 1 95.31 150 GLY B N 1
ATOM 2601 C CA . GLY B 1 150 ? -1.618 -28.984 -23.328 1 95.31 150 GLY B CA 1
ATOM 2602 C C . GLY B 1 150 ? -0.392 -29.188 -22.469 1 95.31 150 GLY B C 1
ATOM 2603 O O . GLY B 1 150 ? 0.187 -30.281 -22.438 1 95.31 150 GLY B O 1
ATOM 2604 N N . LEU B 1 151 ? -0.057 -28.188 -21.781 1 95.94 151 LEU B N 1
ATOM 2605 C CA . LEU B 1 151 ? 1.115 -28.234 -20.906 1 95.94 151 LEU B CA 1
ATOM 2606 C C . LEU B 1 151 ? 0.891 -29.203 -19.75 1 95.94 151 LEU B C 1
ATOM 2608 O O . LEU B 1 151 ? 1.823 -29.875 -19.312 1 95.94 151 LEU B O 1
ATOM 2612 N N . MET B 1 152 ? -0.314 -29.219 -19.25 1 94.44 152 MET B N 1
ATOM 2613 C CA . MET B 1 152 ? -0.64 -30.188 -18.188 1 94.44 152 MET B CA 1
ATOM 2614 C C . MET B 1 152 ? -0.34 -31.609 -18.641 1 94.44 152 MET B C 1
ATOM 2616 O O . MET B 1 152 ? 0.248 -32.375 -17.891 1 94.44 152 MET B O 1
ATOM 2620 N N . LYS B 1 153 ? -0.715 -31.875 -19.828 1 94.31 153 LYS B N 1
ATOM 2621 C CA . LYS B 1 153 ? -0.474 -33.188 -20.391 1 94.31 153 LYS B CA 1
ATOM 2622 C C . LYS B 1 153 ? 1.021 -33.469 -20.516 1 94.31 153 LYS B C 1
ATOM 2624 O O . LYS B 1 153 ? 1.499 -34.531 -20.109 1 94.31 153 LYS B O 1
ATOM 2629 N N . ASP B 1 154 ? 1.697 -32.531 -21.016 1 95.5 154 ASP B N 1
ATOM 2630 C CA . ASP B 1 154 ? 3.135 -32.688 -21.219 1 95.5 154 ASP B CA 1
ATOM 2631 C C . ASP B 1 154 ? 3.865 -32.875 -19.891 1 95.5 154 ASP B C 1
ATOM 2633 O O . ASP B 1 154 ? 4.883 -33.562 -19.844 1 95.5 154 ASP B O 1
ATOM 2637 N N . LEU B 1 155 ? 3.297 -32.344 -18.859 1 96.31 155 LEU B N 1
ATOM 2638 C CA . LEU B 1 155 ? 3.977 -32.344 -17.562 1 96.31 155 LEU B CA 1
ATOM 2639 C C . LEU B 1 155 ? 3.453 -33.469 -16.672 1 96.31 155 LEU B C 1
ATOM 2641 O O . LEU B 1 155 ? 3.939 -33.656 -15.555 1 96.31 155 LEU B O 1
ATOM 2645 N N . GLY B 1 156 ? 2.451 -34.156 -17.109 1 93.62 156 GLY B N 1
ATOM 2646 C CA . GLY B 1 156 ? 1.937 -35.312 -16.391 1 93.62 156 GLY B CA 1
ATOM 2647 C C . GLY B 1 156 ? 1.009 -34.938 -15.25 1 93.62 156 GLY B C 1
ATOM 2648 O O . GLY B 1 156 ? 0.986 -35.625 -14.219 1 93.62 156 GLY B O 1
ATOM 2649 N N . ILE B 1 157 ? 0.369 -33.812 -15.383 1 94.56 157 ILE B N 1
ATOM 2650 C CA . ILE B 1 157 ? -0.577 -33.406 -14.352 1 94.56 157 ILE B CA 1
ATOM 2651 C C . ILE B 1 157 ? -1.98 -33.875 -14.719 1 94.56 157 ILE B C 1
ATOM 2653 O O . ILE B 1 157 ? -2.449 -33.656 -15.836 1 94.56 157 ILE B O 1
ATOM 2657 N N . GLU B 1 158 ? -2.623 -34.5 -13.75 1 93.44 158 GLU B N 1
ATOM 2658 C CA . GLU B 1 158 ? -3.979 -35 -13.953 1 93.44 158 GLU B CA 1
ATOM 2659 C C . GLU B 1 158 ? -5.016 -34.031 -13.406 1 93.44 158 GLU B C 1
ATOM 2661 O O . GLU B 1 158 ? -4.719 -33.219 -12.516 1 93.44 158 GLU B O 1
ATOM 2666 N N . GLU B 1 159 ? -6.215 -34.125 -13.883 1 91.5 159 GLU B N 1
ATOM 2667 C CA . GLU B 1 159 ? -7.305 -33.25 -13.469 1 91.5 159 GLU B CA 1
ATOM 2668 C C . GLU B 1 159 ? -7.578 -33.406 -11.969 1 91.5 159 GLU B C 1
ATOM 2670 O O . GLU B 1 159 ? -7.914 -32.406 -11.305 1 91.5 159 GLU B O 1
ATOM 2675 N N . LYS B 1 160 ? -7.477 -34.562 -11.477 1 92.81 160 LYS B N 1
ATOM 2676 C CA . LYS B 1 160 ? -7.777 -34.812 -10.078 1 92.81 160 LYS B CA 1
ATOM 2677 C C . LYS B 1 160 ? -6.793 -34.094 -9.156 1 92.81 160 LYS B C 1
ATOM 2679 O O . LYS B 1 160 ? -7.039 -33.969 -7.957 1 92.81 160 LYS B O 1
ATOM 2684 N N . ASP B 1 161 ? -5.641 -33.781 -9.703 1 94.12 161 ASP B N 1
ATOM 2685 C CA . ASP B 1 161 ? -4.613 -33.125 -8.898 1 94.12 161 ASP B CA 1
ATOM 2686 C C . ASP B 1 161 ? -4.855 -31.609 -8.82 1 94.12 161 ASP B C 1
ATOM 2688 O O . ASP B 1 161 ? -4.219 -30.906 -8.031 1 94.12 161 ASP B O 1
ATOM 2692 N N . LEU B 1 162 ? -5.785 -31.094 -9.633 1 93.69 162 LEU B N 1
ATOM 2693 C CA . LEU B 1 162 ? -6.059 -29.656 -9.68 1 93.69 162 LEU B CA 1
ATOM 2694 C C . LEU B 1 162 ? -6.637 -29.172 -8.359 1 93.69 162 LEU B C 1
ATOM 2696 O O . LEU B 1 162 ? -7.453 -29.859 -7.738 1 93.69 162 LEU B O 1
ATOM 2700 N N . ILE B 1 163 ? -6.188 -28.047 -7.969 1 90.38 163 ILE B N 1
ATOM 2701 C CA . ILE B 1 163 ? -6.715 -27.453 -6.742 1 90.38 163 ILE B CA 1
ATOM 2702 C C . ILE B 1 163 ? -7.238 -26.047 -7.023 1 90.38 163 ILE B C 1
ATOM 2704 O O . ILE B 1 163 ? -6.816 -25.406 -7.984 1 90.38 163 ILE B O 1
ATOM 2708 N N . LYS B 1 164 ? -8.141 -25.609 -6.133 1 87.25 164 LYS B N 1
ATOM 2709 C CA . LYS B 1 164 ? -8.695 -24.266 -6.223 1 87.25 164 LYS B CA 1
ATOM 2710 C C . LYS B 1 164 ? -8.227 -23.391 -5.055 1 87.25 164 LYS B C 1
ATOM 2712 O O . LYS B 1 164 ? -7.758 -23.906 -4.039 1 87.25 164 LYS B O 1
ATOM 2717 N N . GLY B 1 165 ? -8.312 -22.125 -5.281 1 86.19 165 GLY B N 1
ATOM 2718 C CA . GLY B 1 165 ? -8.031 -21.203 -4.203 1 86.19 165 GLY B CA 1
ATOM 2719 C C . GLY B 1 165 ? -6.559 -20.844 -4.082 1 86.19 165 GLY B C 1
ATOM 2720 O O . GLY B 1 165 ? -5.734 -21.359 -4.844 1 86.19 165 GLY B O 1
ATOM 2721 N N . ALA B 1 166 ? -6.227 -19.969 -3.148 1 88.88 166 ALA B N 1
ATOM 2722 C CA . ALA B 1 166 ? -4.863 -19.531 -2.871 1 88.88 166 ALA B CA 1
ATOM 2723 C C . ALA B 1 166 ? -4.258 -20.312 -1.712 1 88.88 166 ALA B C 1
ATOM 2725 O O . ALA B 1 166 ? -4.984 -20.875 -0.89 1 88.88 166 ALA B O 1
ATOM 2726 N N . TYR B 1 167 ? -2.922 -20.422 -1.718 1 93.31 167 TYR B N 1
ATOM 2727 C CA . TYR B 1 167 ? -2.23 -21.141 -0.653 1 93.31 167 TYR B CA 1
ATOM 2728 C C . TYR B 1 167 ? -2.664 -20.641 0.717 1 93.31 167 TYR B C 1
ATOM 2730 O O . TYR B 1 167 ? -2.824 -21.422 1.654 1 93.31 167 TYR B O 1
ATOM 2738 N N . ILE B 1 168 ? -2.885 -19.312 0.836 1 93.31 168 ILE B N 1
ATOM 2739 C CA . ILE B 1 168 ? -3.205 -18.703 2.119 1 93.31 168 ILE B CA 1
ATOM 2740 C C . ILE B 1 168 ? -4.547 -19.234 2.623 1 93.31 168 ILE B C 1
ATOM 2742 O O . ILE B 1 168 ? -4.734 -19.422 3.828 1 93.31 168 ILE B O 1
ATOM 2746 N N . ASP B 1 169 ? -5.445 -19.453 1.701 1 90.19 169 ASP B N 1
ATOM 2747 C CA . ASP B 1 169 ? -6.75 -19.984 2.09 1 90.19 169 ASP B CA 1
ATOM 2748 C C . ASP B 1 169 ? -6.625 -21.391 2.648 1 90.19 169 ASP B C 1
ATOM 2750 O O . ASP B 1 169 ? -7.344 -21.766 3.58 1 90.19 169 ASP B O 1
ATOM 2754 N N . LYS B 1 170 ? -5.703 -22.125 2.121 1 89.81 170 LYS B N 1
ATOM 2755 C CA . LYS B 1 170 ? -5.492 -23.5 2.551 1 89.81 170 LYS B CA 1
ATOM 2756 C C . LYS B 1 170 ? -4.754 -23.562 3.885 1 89.81 170 LYS B C 1
ATOM 2758 O O . LYS B 1 170 ? -4.934 -24.5 4.664 1 89.81 170 LYS B O 1
ATOM 2763 N N . LEU B 1 171 ? -3.908 -22.578 4.082 1 91.5 171 LEU B N 1
ATOM 2764 C CA . LEU B 1 171 ? -3.115 -22.547 5.305 1 91.5 171 LEU B CA 1
ATOM 2765 C C . LEU B 1 171 ? -3.955 -22.078 6.484 1 91.5 171 LEU B C 1
ATOM 2767 O O . LEU B 1 171 ? -3.738 -22.5 7.621 1 91.5 171 LEU B O 1
ATOM 2771 N N . ILE B 1 172 ? -4.867 -21.156 6.273 1 86 172 ILE B N 1
ATOM 2772 C CA . ILE B 1 172 ? -5.711 -20.656 7.352 1 86 172 ILE B CA 1
ATOM 2773 C C . ILE B 1 172 ? -6.777 -21.688 7.695 1 86 172 ILE B C 1
ATOM 2775 O O . ILE B 1 172 ? -7.152 -21.844 8.859 1 86 172 ILE B O 1
ATOM 2779 N N . GLU B 1 173 ? -7.324 -22.391 6.777 1 75 173 GLU B N 1
ATOM 2780 C CA . GLU B 1 173 ? -8.281 -23.469 7.023 1 75 173 GLU B CA 1
ATOM 2781 C C . GLU B 1 173 ? -7.629 -24.625 7.766 1 75 173 GLU B C 1
ATOM 2783 O O . GLU B 1 173 ? -8.312 -25.391 8.453 1 75 173 GLU B O 1
ATOM 2788 N N . ALA B 1 174 ? -6.348 -24.734 7.762 1 59.66 174 ALA B N 1
ATOM 2789 C CA . ALA B 1 174 ? -5.664 -25.828 8.445 1 59.66 174 ALA B CA 1
ATOM 2790 C C . ALA B 1 174 ? -5.484 -25.531 9.93 1 59.66 174 ALA B C 1
ATOM 2792 O O . ALA B 1 174 ? -5.312 -24.375 10.312 1 59.66 174 ALA B O 1
#

InterPro domains:
  IPR008173 Adenylyl cyclase CyaB [PTHR21028] (3-172)
  IPR008173 Adenylyl cyclase CyaB [cd07890] (4-167)
  IPR023577 CYTH domain [PF01928] (3-167)
  IPR023577 CYTH domain [PS51707] (2-173)
  IPR023577 CYTH domain [SM01118] (2-173)
  IPR033469 CYTH-like domain superfamily [SSF55154] (3-170)

Secondary structure (DSSP, 8-state):
-EEEEEEEEE-S-HHHHHHHHHHHTTTPPPEEEEEEEEEE--SSSEEEEEEESS-SSSPEEEEEEE----SS-EEEEEEEEEES-HHHHHHHHHHHH-EEEEEEEEEEEEEETTEEEEEEEETTTEEEEEEEEEE-TT--HHHHHHHHHHHHHHHT--GGGB--S-HHHHHHH-/-EEEEEEEEE-S-HHHHHHHHHHHTTTPPPEEEEEEEEEE--SSSEEEEEEESS-SSSPEEEEEEE----SS-EEEEEEEEEES-HHHHHHHHHHHH-EEEEEEEEEEEEEETTEEEEEEEETTTEEEEEEEEEE-TT--HHHHHHHHHHHHHHHT--GGGB--S-HHHHHHH-

Organism: Panagrellus redivivus (NCBI:txid6233)

Solvent-accessible surface area (backbone atoms only — not comparable to full-atom values): 18041 Å² total; per-residue (Å²): 123,60,42,29,27,32,34,37,29,60,42,90,50,63,68,60,44,50,52,40,48,22,56,74,40,74,65,50,80,54,51,75,42,40,38,41,33,41,31,38,52,40,79,35,59,40,34,33,42,37,36,53,57,96,45,94,79,56,68,24,33,38,38,24,36,47,64,75,78,46,67,47,70,36,68,33,48,44,41,72,22,70,30,85,40,49,68,46,44,51,52,31,47,38,60,22,46,32,68,68,49,69,47,46,33,43,33,38,38,40,74,48,91,61,27,43,38,36,38,33,44,35,70,97,79,45,44,31,36,36,41,38,24,55,48,54,92,90,51,50,72,67,55,33,40,51,53,49,53,53,49,31,58,72,53,69,55,54,77,88,37,44,42,55,65,53,71,60,60,57,57,66,74,95,123,58,42,30,28,31,36,38,29,60,42,91,49,64,67,60,43,51,51,40,49,23,57,74,40,74,65,50,78,56,51,78,43,40,38,42,32,41,31,39,52,39,79,36,60,41,35,32,41,38,38,53,57,98,45,94,78,55,68,24,33,38,38,25,38,47,63,75,77,47,66,48,70,37,68,32,49,44,41,72,22,70,31,83,41,51,69,47,44,50,51,32,46,37,60,22,45,31,68,68,47,70,47,46,34,42,33,38,39,40,72,50,91,62,27,41,38,37,39,33,45,34,70,96,80,45,43,31,36,36,42,38,24,55,47,54,92,90,51,50,71,66,55,32,40,50,55,49,53,53,50,31,58,73,53,69,56,55,78,88,38,44,42,55,64,55,71,58,60,58,58,66,74,94

pLDDT: mean 93.2, std 7.33, range [59.66, 98.62]

Foldseek 3Di:
DWKWKKFKFADPDLVLLVVLLCVLLVNDFFDKWWWKWWWFQDPAATWIWIDTPPDPPAFIKIKGKHWDQDWAIIMIDMDIDGHHPRPVVVVVRCVVTNTLDMKTWMWTWDDDVQWIWIWIQIPPPGIMIMIIRTDDPPDDSVNNRVVVVVVCVSSVHDSVRTGGDDPSVVVVVD/DWKWKKFKFFDPDQVLLVVLLCVLLVNDFFDKWWWKWWWFQDPAATWIWIDTPPDPPAFIKIKGWHWDQDWAIIMIDMDIDTHHPRPVVVVVRCVVTNTLDMKTWMWTWDDDDQWIWIWIQIPPPGIMIMIIRTDDPPDDSVNNRVVVVVVCVSSVHDSVRTGGDDPSVVNVVD

Sequence (348 aa):
MARNVEIKARVHDFEAFYARAQKLCDGQEPTILEQFDTFFKSTNGRLKLRQFQGTTSTPAELIYYDRPDSEGPKLSEFVKVRVDDAQNLEKALELAMGTRGTVTKKRFLFLYGQTRIHLDRVEGLGDFMELEVTLKADETPEYGQEVADGLMKDLGIEEKDLIKGAYIDKLIEAMARNVEIKARVHDFEAFYARAQKLCDGQEPTILEQFDTFFKSTNGRLKLRQFQGTTSTPAELIYYDRPDSEGPKLSEFVKVRVDDAQNLEKALELAMGTRGTVTKKRFLFLYGQTRIHLDRVEGLGDFMELEVTLKADETPEYGQEVADGLMKDLGIEEKDLIKGAYIDKLIEA